Protein AF-A0A4Y2HSI1-F1 (afdb_monomer_lite)

Foldseek 3Di:
DDDDDDDDDDDDDDDDDDDDDDDDDDDDPPDPPPDFDDDDPDDDDDPDPPLVVLVVQLVVLVVLLVVQQLVQFADPCVDPPDPDVDRGPVVLDDPLLVVLLNCLSCLQNQLVVQLVVCVVPDDPPCNVVSSVVSLVVSCVVSVVSNVVSLVVCCVVVNDVLVCLSCVLVVVCCVQQNPPVVLSNDLDDDDPPDDPDPDDDDDDDDDPPDPPLDDDRDPDPVVVVVSVVVVVVVVSNSVSSVVSSVVSSCSSSHVSSVVSRD

Radius of gyration: 29.52 Å; chains: 1; bounding box: 74×70×90 Å

InterPro domains:
  IPR019397 Uncharacterised protein family TMEM39 [PF10271] (33-260)
  IPR019397 Uncharacterised protein family TMEM39 [PTHR12995] (11-260)

Sequence (261 aa):
MPGGRRNAKSSSFKHHSHASDDRHSCDLPTQPQVVPPKHIPMPDIPHNSDFHFEIDALLLSIFAMAGQYINLYSSVFWLPYSHNEDFLNYYLIDYYVLTINLIMVGRRIPVSILKQLCNLCFPSSYQPTCALCVHILTIICLVPVLLFCFYNVTLEHGILSLVFLIYPFVVYVSALGTNVAKFLELKSSPPEKAPVPKSKGAAANNKNNSVINHVCSMSAETIREEVEMLRNDFNIRLKQVLFNSFLVVYHATFLPCYFSP

pLDDT: mean 72.07, std 20.94, range [28.81, 94.12]

Structure (mmCIF, N/CA/C/O backbone):
data_AF-A0A4Y2HSI1-F1
#
_entry.id   AF-A0A4Y2HSI1-F1
#
loop_
_atom_site.group_PDB
_atom_site.id
_atom_site.type_symbol
_atom_site.label_atom_id
_atom_site.label_alt_id
_atom_site.label_comp_id
_atom_site.label_asym_id
_atom_site.label_entity_id
_atom_site.label_seq_id
_atom_site.pdbx_PDB_ins_code
_atom_site.Cartn_x
_atom_site.Cartn_y
_atom_site.Cartn_z
_atom_site.occupancy
_atom_site.B_iso_or_equiv
_atom_site.auth_seq_id
_atom_site.auth_comp_id
_atom_site.auth_asym_id
_atom_site.auth_atom_id
_atom_site.pdbx_PDB_model_num
ATOM 1 N N . MET A 1 1 ? -28.182 -56.317 32.209 1.00 35.12 1 MET A N 1
ATOM 2 C CA . MET A 1 1 ? -26.736 -56.008 32.191 1.00 35.12 1 MET A CA 1
ATOM 3 C C . MET A 1 1 ? -26.537 -54.498 32.332 1.00 35.12 1 MET A C 1
ATOM 5 O O . MET A 1 1 ? -27.433 -53.768 31.926 1.00 35.12 1 MET A O 1
ATOM 9 N N . PRO A 1 2 ? -25.461 -54.055 33.003 1.00 37.28 2 PRO A N 1
ATOM 10 C CA . PRO A 1 2 ? -25.383 -52.791 33.744 1.00 37.28 2 PRO A CA 1
ATOM 11 C C . PRO A 1 2 ? -24.566 -51.685 33.044 1.00 37.28 2 PRO A C 1
ATOM 13 O O . PRO A 1 2 ? -23.813 -51.964 32.119 1.00 37.28 2 PRO A O 1
ATOM 16 N N . GLY A 1 3 ? -24.624 -50.467 33.604 1.00 33.66 3 GLY A N 1
ATOM 17 C CA . GLY A 1 3 ? -23.519 -49.490 33.602 1.00 33.66 3 GLY A CA 1
ATOM 18 C C . GLY A 1 3 ? -23.686 -48.300 32.643 1.00 33.66 3 GLY A C 1
ATOM 19 O O . GLY A 1 3 ? -23.913 -48.479 31.462 1.00 33.66 3 GLY A O 1
ATOM 20 N N . GLY A 1 4 ? -23.563 -47.035 33.042 1.00 33.69 4 GLY A N 1
ATOM 21 C CA . GLY A 1 4 ? -23.216 -46.461 34.334 1.00 33.69 4 GLY A CA 1
ATOM 22 C C . GLY A 1 4 ? -23.349 -44.935 34.266 1.00 33.69 4 GLY A C 1
ATOM 23 O O . GLY A 1 4 ? -22.762 -44.282 33.406 1.00 33.69 4 GLY A O 1
ATOM 24 N N . ARG A 1 5 ? -24.131 -44.363 35.190 1.00 38.69 5 ARG A N 1
ATOM 25 C CA . ARG A 1 5 ? -24.171 -42.921 35.467 1.00 38.69 5 ARG A CA 1
ATOM 26 C C . ARG A 1 5 ? -22.891 -42.537 36.210 1.00 38.69 5 ARG A C 1
ATOM 28 O O . ARG A 1 5 ? -22.664 -43.008 37.322 1.00 38.69 5 ARG A O 1
ATOM 35 N N . ARG A 1 6 ? -22.064 -41.670 35.623 1.00 45.16 6 ARG A N 1
ATOM 36 C CA . ARG A 1 6 ? -20.957 -41.027 36.344 1.00 45.16 6 ARG A CA 1
ATOM 37 C C . ARG A 1 6 ? -21.529 -39.901 37.206 1.00 45.16 6 ARG A C 1
ATOM 39 O O . ARG A 1 6 ? -21.940 -38.868 36.691 1.00 45.16 6 ARG A O 1
ATOM 46 N N . ASN A 1 7 ? -21.563 -40.136 38.515 1.00 35.81 7 ASN A N 1
ATOM 47 C CA . ASN A 1 7 ? -21.784 -39.117 39.535 1.00 35.81 7 ASN A CA 1
ATOM 48 C C . ASN A 1 7 ? -20.579 -38.166 39.571 1.00 35.81 7 ASN A C 1
ATOM 50 O O . ASN A 1 7 ? -19.477 -38.594 39.913 1.00 35.81 7 ASN A O 1
ATOM 54 N N . ALA A 1 8 ? -20.788 -36.883 39.278 1.00 37.69 8 ALA A N 1
ATOM 55 C CA . ALA A 1 8 ? -19.872 -35.826 39.695 1.00 37.69 8 ALA A CA 1
ATOM 56 C C . ALA A 1 8 ? -20.383 -35.259 41.026 1.00 37.69 8 ALA A C 1
ATOM 58 O O . ALA A 1 8 ? -21.510 -34.778 41.127 1.00 37.69 8 ALA A O 1
ATOM 59 N N . LYS A 1 9 ? -19.564 -35.406 42.068 1.00 33.41 9 LYS A N 1
ATOM 60 C CA . LYS A 1 9 ? -19.849 -34.976 43.437 1.00 33.41 9 LYS A CA 1
ATOM 61 C C . LYS A 1 9 ? -19.925 -33.447 43.487 1.00 33.41 9 LYS A C 1
ATOM 63 O O . LYS A 1 9 ? -18.923 -32.779 43.263 1.00 33.41 9 LYS A O 1
ATOM 68 N N . SER A 1 10 ? -21.100 -32.916 43.818 1.00 34.34 10 SER A N 1
ATOM 69 C CA . SER A 1 10 ? -21.270 -31.529 44.254 1.00 34.34 10 SER A CA 1
ATOM 70 C C . SER A 1 10 ? -20.651 -31.380 45.646 1.00 34.34 10 SER A C 1
ATOM 72 O O . SER A 1 10 ? -21.182 -31.902 46.629 1.00 34.34 10 SER A O 1
ATOM 74 N N . SER A 1 11 ? -19.497 -30.722 45.735 1.00 35.59 11 SER A N 1
ATOM 75 C CA . SER A 1 11 ? -18.912 -30.307 47.008 1.00 35.59 11 SER A CA 1
ATOM 76 C C . SER A 1 11 ? -19.680 -29.097 47.537 1.00 35.59 11 SER A C 1
ATOM 78 O O . SER A 1 11 ? -19.524 -27.977 47.055 1.00 35.59 11 SER A O 1
ATOM 80 N N . SER A 1 12 ? -20.527 -29.369 48.525 1.00 31.98 12 SER A N 1
ATOM 81 C CA . SER A 1 12 ? -21.277 -28.401 49.317 1.00 31.98 12 SER A CA 1
ATOM 82 C C . SER A 1 12 ? -20.324 -27.495 50.108 1.00 31.98 12 SER A C 1
ATOM 84 O O . SER A 1 12 ? -19.616 -27.968 50.998 1.00 31.98 12 SER A O 1
ATOM 86 N N . PHE A 1 13 ? -20.304 -26.199 49.790 1.00 34.00 13 PHE A N 1
ATOM 87 C CA . PHE A 1 13 ? -19.735 -25.171 50.660 1.00 34.00 13 PHE A CA 1
ATOM 88 C C . PHE A 1 13 ? -20.824 -24.742 51.653 1.00 34.00 13 PHE A C 1
ATOM 90 O O . PHE A 1 13 ? -21.802 -24.094 51.286 1.00 34.00 13 PHE A O 1
ATOM 97 N N . LYS A 1 14 ? -20.675 -25.160 52.915 1.00 34.06 14 LYS A N 1
ATOM 98 C CA . LYS A 1 14 ? -21.555 -24.778 54.027 1.00 34.06 14 LYS A CA 1
ATOM 99 C C . LYS A 1 14 ? -21.334 -23.308 54.388 1.00 34.06 14 LYS A C 1
ATOM 101 O O . LYS A 1 14 ? -20.261 -22.948 54.862 1.00 34.06 14 LYS A O 1
ATOM 106 N N . HIS A 1 15 ? -22.375 -22.496 54.235 1.00 33.50 15 HIS A N 1
ATOM 107 C CA . HIS A 1 15 ? -22.493 -21.192 54.880 1.00 33.50 15 HIS A CA 1
ATOM 108 C C . HIS A 1 15 ? -23.108 -21.408 56.272 1.00 33.50 15 HIS A C 1
ATOM 110 O O . HIS A 1 15 ? -24.233 -21.890 56.383 1.00 33.50 15 HIS A O 1
ATOM 116 N N . HIS A 1 16 ? -22.370 -21.090 57.337 1.00 31.20 16 HIS A N 1
ATOM 117 C CA . HIS A 1 16 ? -22.943 -20.938 58.675 1.00 31.20 16 HIS A CA 1
ATOM 118 C C . HIS A 1 16 ? -23.398 -19.486 58.833 1.00 31.20 16 HIS A C 1
ATOM 120 O O . HIS A 1 16 ? -22.572 -18.577 58.829 1.00 31.20 16 HIS A O 1
ATOM 126 N N . SER A 1 17 ? -24.699 -19.266 58.996 1.00 33.72 17 SER A N 1
ATOM 127 C CA . SER A 1 17 ? -25.241 -18.019 59.536 1.00 33.72 17 SER A CA 1
ATOM 128 C C . SER A 1 17 ? -26.310 -18.358 60.565 1.00 33.72 17 SER A C 1
ATOM 130 O O . SER A 1 17 ? -27.225 -19.136 60.297 1.00 33.72 17 SER A O 1
ATOM 132 N N . HIS A 1 18 ? -26.110 -17.818 61.763 1.00 32.38 18 HIS A N 1
ATOM 133 C CA . HIS A 1 18 ? -26.956 -17.985 62.933 1.00 32.38 18 HIS A CA 1
ATOM 134 C C . HIS A 1 18 ? -28.363 -17.414 62.724 1.00 32.38 18 HIS A C 1
ATOM 136 O O . HIS A 1 18 ? -28.567 -16.450 61.992 1.00 32.38 18 HIS A O 1
ATOM 142 N N . ALA A 1 19 ? -29.300 -18.065 63.407 1.00 32.66 19 ALA A N 1
ATOM 143 C CA . ALA A 1 19 ? -30.736 -17.860 63.398 1.00 32.66 19 ALA A CA 1
ATOM 144 C C . ALA A 1 19 ? -31.183 -16.494 63.937 1.00 32.66 19 ALA A C 1
ATOM 146 O O . ALA A 1 19 ? -30.673 -16.042 64.963 1.00 32.66 19 ALA A O 1
ATOM 147 N N . SER A 1 20 ? -32.219 -15.916 63.321 1.00 33.19 20 SER A N 1
ATOM 148 C CA . SER A 1 20 ? -33.237 -15.109 64.008 1.00 33.19 20 SER A CA 1
ATOM 149 C C . SER A 1 20 ? -34.534 -15.052 63.189 1.00 33.19 20 SER A C 1
ATOM 151 O O . SER A 1 20 ? -34.507 -14.700 62.014 1.00 33.19 20 SER A O 1
ATOM 153 N N . ASP A 1 21 ? -35.623 -15.358 63.887 1.00 30.84 21 ASP A N 1
ATOM 154 C CA . ASP A 1 21 ? -37.000 -14.870 63.763 1.00 30.84 21 ASP A CA 1
ATOM 155 C C . ASP A 1 21 ? -37.972 -15.285 62.641 1.00 30.84 21 ASP A C 1
ATOM 157 O O . ASP A 1 21 ? -37.774 -15.120 61.439 1.00 30.84 21 ASP A O 1
ATOM 161 N N . ASP A 1 22 ? -39.114 -15.754 63.153 1.00 36.47 22 ASP A N 1
ATOM 162 C CA . ASP A 1 22 ? -40.381 -16.086 62.520 1.00 36.47 22 ASP A CA 1
ATOM 163 C C . ASP A 1 22 ? -41.087 -14.867 61.895 1.00 36.47 22 ASP A C 1
ATOM 165 O O . ASP A 1 22 ? -41.176 -13.809 62.520 1.00 36.47 22 ASP A O 1
ATOM 169 N N . ARG A 1 23 ? -41.751 -15.071 60.745 1.00 33.84 23 ARG A N 1
ATOM 170 C CA . ARG A 1 23 ? -43.213 -14.891 60.534 1.00 33.84 23 ARG A CA 1
ATOM 171 C C . ARG A 1 23 ? -43.575 -14.614 59.067 1.00 33.84 23 ARG A C 1
ATOM 173 O O . ARG A 1 23 ? -43.015 -13.751 58.409 1.00 33.84 23 ARG A O 1
ATOM 180 N N . HIS A 1 24 ? -44.649 -15.291 58.665 1.00 36.75 24 HIS A N 1
ATOM 181 C CA . HIS A 1 24 ? -45.566 -15.016 57.556 1.00 36.75 24 HIS A CA 1
ATOM 182 C C . HIS A 1 24 ? -45.117 -15.203 56.097 1.00 36.75 24 HIS A C 1
ATOM 184 O O . HIS A 1 24 ? -44.515 -14.355 55.449 1.00 36.75 24 HIS A O 1
ATOM 190 N N . SER A 1 25 ? -45.603 -16.330 55.580 1.00 36.00 25 SER A N 1
ATOM 191 C CA . SER A 1 25 ? -45.995 -16.646 54.213 1.00 36.00 25 SER A CA 1
ATOM 192 C C . SER A 1 25 ? -46.602 -15.461 53.447 1.00 36.00 25 SER A C 1
ATOM 194 O O . SER A 1 25 ? -47.707 -15.015 53.751 1.00 36.00 25 SER A O 1
ATOM 196 N N . CYS A 1 26 ? -45.912 -15.035 52.391 1.00 34.31 26 CYS A N 1
ATOM 197 C CA . CYS A 1 26 ? -46.486 -14.333 51.248 1.00 34.31 26 CYS A CA 1
ATOM 198 C C . CYS A 1 26 ? -45.989 -15.053 49.990 1.00 34.31 26 CYS A C 1
ATOM 200 O O . CYS A 1 26 ? -44.879 -14.801 49.521 1.00 34.31 26 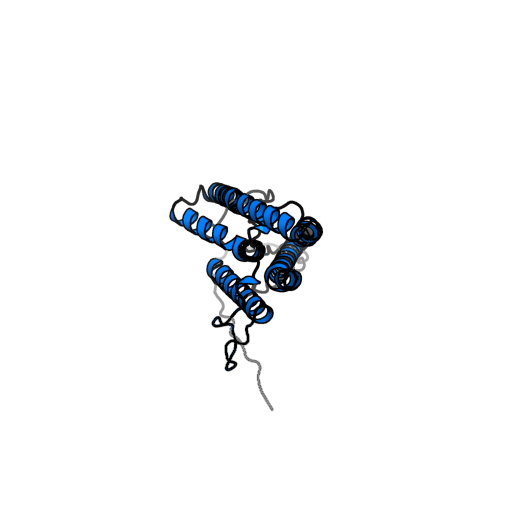CYS A O 1
ATOM 202 N N . ASP A 1 27 ? -46.803 -15.975 49.475 1.00 35.03 27 ASP A N 1
ATOM 203 C CA . ASP A 1 27 ? -46.598 -16.603 48.171 1.00 35.03 27 ASP A CA 1
ATOM 204 C C . ASP A 1 27 ? -46.796 -15.547 47.072 1.00 35.03 27 ASP A C 1
ATOM 206 O O . ASP A 1 27 ? -47.902 -15.315 46.582 1.00 35.03 27 ASP A O 1
ATOM 210 N N . LEU A 1 28 ? -45.711 -14.863 46.699 1.00 40.00 28 LEU A N 1
ATOM 211 C CA . LEU A 1 28 ? -45.636 -14.127 45.439 1.00 40.00 28 LEU A CA 1
ATOM 212 C C . LEU A 1 28 ? -45.402 -15.137 44.305 1.00 40.00 28 LEU A C 1
ATOM 214 O O . LEU A 1 28 ? -44.535 -16.006 44.452 1.00 40.00 28 LEU A O 1
ATOM 218 N N . PRO A 1 29 ? -46.098 -15.028 43.155 1.00 41.84 29 PRO A N 1
ATOM 219 C CA . PRO A 1 29 ? -45.825 -15.887 42.014 1.00 41.84 29 PRO A CA 1
ATOM 220 C C . PRO A 1 29 ? -44.369 -15.682 41.602 1.00 41.84 29 PRO A C 1
ATOM 222 O O . PRO A 1 29 ? -43.957 -14.590 41.207 1.00 41.84 29 PRO A O 1
ATOM 225 N N . THR A 1 30 ? -43.585 -16.746 41.762 1.00 45.62 30 THR A N 1
ATOM 226 C CA . THR A 1 30 ? -42.179 -16.822 41.387 1.00 45.62 30 THR A CA 1
ATOM 227 C C . THR A 1 30 ? -42.055 -16.373 39.936 1.00 45.62 30 THR A C 1
ATOM 229 O O . THR A 1 30 ? -42.487 -17.084 39.028 1.00 45.62 30 THR A O 1
ATOM 232 N N . GLN A 1 31 ? -41.507 -15.173 39.710 1.00 48.00 31 GLN A N 1
ATOM 233 C CA . GLN A 1 31 ? -41.086 -14.767 38.374 1.00 48.00 31 GLN A CA 1
ATOM 234 C C . GLN A 1 31 ? -40.220 -15.897 37.808 1.00 48.00 31 GLN A C 1
ATOM 236 O O . GLN A 1 31 ? -39.364 -16.405 38.542 1.00 48.00 31 GLN A O 1
ATOM 241 N N . PRO A 1 32 ? -40.425 -16.320 36.547 1.00 52.38 32 PRO A N 1
ATOM 242 C CA . PRO A 1 32 ? -39.557 -17.316 35.947 1.00 52.38 32 PRO A CA 1
ATOM 243 C C . PRO A 1 32 ? -38.131 -16.785 36.053 1.00 52.38 32 PRO A C 1
ATOM 245 O O . PRO A 1 32 ? -37.821 -15.733 35.496 1.00 52.38 32 PRO A O 1
ATOM 248 N N . GLN A 1 33 ? -37.291 -17.471 36.834 1.00 51.41 33 GLN A N 1
ATOM 249 C CA . GLN A 1 33 ? -35.874 -17.155 36.921 1.00 51.41 33 GLN A CA 1
ATOM 250 C C . GLN A 1 33 ? -35.320 -17.247 35.501 1.00 51.41 33 GLN A C 1
ATOM 252 O O . GLN A 1 33 ? -35.147 -18.340 34.962 1.00 51.41 33 GLN A O 1
ATOM 257 N N . VAL A 1 34 ? -35.108 -16.091 34.872 1.00 62.25 34 VAL A N 1
ATOM 258 C CA . VAL A 1 34 ? -34.455 -15.999 33.572 1.00 62.25 34 VAL A CA 1
ATOM 259 C C . VAL A 1 34 ? -33.021 -16.437 33.813 1.00 62.25 34 VAL A C 1
ATOM 261 O O . VAL A 1 34 ? -32.215 -15.702 34.381 1.00 62.25 34 VAL A O 1
ATOM 264 N N . VAL A 1 35 ? -32.737 -17.692 33.474 1.00 64.56 35 VAL A N 1
ATOM 265 C CA . VAL A 1 35 ? -31.395 -18.255 33.580 1.00 64.56 35 VAL A CA 1
ATOM 266 C C . VAL A 1 35 ? -30.492 -17.418 32.674 1.00 64.56 35 VAL A C 1
ATOM 268 O O . VAL A 1 35 ? -30.790 -17.304 31.481 1.00 64.56 35 VAL A O 1
ATOM 271 N N . PRO A 1 36 ? -29.415 -16.816 33.206 1.00 64.12 36 PRO A N 1
ATOM 272 C CA . PRO A 1 36 ? -28.515 -16.029 32.385 1.00 64.12 36 PRO A CA 1
ATOM 273 C C . PRO A 1 36 ? -27.932 -16.927 31.278 1.00 64.12 36 PRO A C 1
ATOM 275 O O . PRO A 1 36 ? -27.524 -18.060 31.564 1.00 64.12 36 PRO A O 1
ATOM 278 N N . PRO A 1 37 ? -27.902 -16.462 30.016 1.00 65.75 37 PRO A N 1
ATOM 279 C CA . PRO A 1 37 ? -27.303 -17.194 28.912 1.00 65.75 37 PRO A CA 1
ATOM 280 C C . PRO A 1 37 ? -25.875 -17.610 29.260 1.00 65.75 37 PRO A C 1
ATOM 282 O O . PRO A 1 37 ? -25.071 -16.811 29.738 1.00 65.75 37 PRO A O 1
ATOM 285 N N . LYS A 1 38 ? -25.547 -18.882 29.035 1.00 58.31 38 LYS A N 1
ATOM 286 C CA . LYS A 1 38 ? -24.201 -19.398 29.283 1.00 58.31 38 LYS A CA 1
ATOM 287 C C . LYS A 1 38 ? -23.234 -18.804 28.255 1.00 58.31 38 LYS A C 1
ATOM 289 O O . LYS A 1 38 ? -23.409 -19.018 27.058 1.00 58.31 38 LYS A O 1
ATOM 294 N N . HIS A 1 39 ? -22.206 -18.099 28.723 1.00 62.47 39 HIS A N 1
ATOM 295 C CA . HIS A 1 39 ? -21.205 -17.485 27.850 1.00 62.47 39 HIS A CA 1
ATOM 296 C C . HIS A 1 39 ? -20.333 -18.536 27.168 1.00 62.47 39 HIS A C 1
ATOM 298 O O . HIS A 1 39 ? -19.769 -19.418 27.820 1.00 62.47 39 HIS A O 1
ATOM 304 N N . ILE A 1 40 ? -20.214 -18.417 25.846 1.00 68.06 40 ILE A N 1
ATOM 305 C CA . ILE A 1 40 ? -19.166 -19.086 25.085 1.00 68.06 40 ILE A CA 1
ATOM 306 C C . ILE A 1 40 ? -17.888 -18.283 25.357 1.00 68.06 40 ILE A C 1
ATOM 308 O O . ILE A 1 40 ? -17.876 -17.085 25.061 1.00 68.06 40 ILE A O 1
ATOM 312 N N . PRO A 1 41 ? -16.842 -18.879 25.956 1.00 60.69 41 PRO A N 1
ATOM 313 C CA . PRO A 1 41 ? -15.568 -18.192 26.089 1.00 60.69 41 PRO A CA 1
ATOM 314 C C . PRO A 1 41 ? -15.064 -17.867 24.683 1.00 60.69 41 PRO A C 1
ATOM 316 O O . PRO A 1 41 ? -14.990 -18.753 23.828 1.00 60.69 41 PRO A O 1
ATOM 319 N N . MET A 1 42 ? -14.776 -16.590 24.428 1.00 62.19 42 MET A N 1
ATOM 320 C CA . MET A 1 42 ? -14.125 -16.210 23.180 1.00 62.19 42 MET A CA 1
ATOM 321 C C . MET A 1 42 ? -12.783 -16.952 23.100 1.00 62.19 42 MET A C 1
ATOM 323 O O . MET A 1 42 ? -12.082 -17.021 24.110 1.00 62.19 42 MET A O 1
ATOM 327 N N . PRO A 1 43 ? -12.443 -17.549 21.946 1.00 60.59 43 PRO A N 1
ATOM 328 C CA . PRO A 1 43 ? -11.182 -18.256 21.795 1.00 60.59 43 PRO A CA 1
ATOM 329 C C . PRO A 1 43 ? -10.018 -17.286 21.998 1.00 60.59 43 PRO A C 1
ATOM 331 O O . PRO A 1 43 ? -10.031 -16.174 21.465 1.00 60.59 43 PRO A O 1
ATOM 334 N N . ASP A 1 44 ? -9.011 -17.723 22.752 1.00 55.66 44 ASP A N 1
ATOM 335 C CA . ASP A 1 44 ? -7.788 -16.957 22.957 1.00 55.66 44 ASP A CA 1
ATOM 336 C C . ASP A 1 44 ? -7.062 -16.814 21.614 1.00 55.66 44 ASP A C 1
ATOM 338 O O . ASP A 1 44 ? -6.509 -17.770 21.064 1.00 55.66 44 ASP A O 1
ATOM 342 N N . ILE A 1 45 ? -7.109 -15.611 21.045 1.00 64.56 45 ILE A N 1
ATOM 343 C CA . ILE A 1 45 ? -6.389 -15.281 19.816 1.00 64.56 45 ILE A CA 1
ATOM 344 C C . ILE A 1 45 ? -4.892 -15.280 20.165 1.00 64.56 45 ILE A C 1
ATOM 346 O O . ILE A 1 45 ? -4.508 -14.625 21.140 1.00 64.56 45 ILE A O 1
ATOM 350 N N . PRO A 1 46 ? -4.033 -15.994 19.413 1.00 56.00 46 PRO A N 1
ATOM 351 C CA . PRO A 1 46 ? -2.611 -16.057 19.717 1.00 56.00 46 PRO A CA 1
ATOM 352 C C . PRO A 1 46 ? -2.005 -14.653 19.730 1.00 56.00 46 PRO A C 1
ATOM 354 O O . PRO A 1 46 ? -2.134 -13.886 18.775 1.00 56.00 46 PRO A O 1
ATOM 357 N N . HIS A 1 47 ? -1.325 -14.332 20.828 1.00 55.66 47 HIS A N 1
ATOM 358 C CA . HIS A 1 47 ? -0.650 -13.058 21.055 1.00 55.66 47 HIS A CA 1
ATOM 359 C C . HIS A 1 47 ? 0.695 -13.022 20.303 1.00 55.66 47 HIS A C 1
ATOM 361 O O . HIS A 1 47 ? 1.761 -12.842 20.896 1.00 55.66 47 HIS A O 1
ATOM 367 N N . ASN A 1 48 ? 0.676 -13.224 18.984 1.00 59.94 48 ASN A N 1
ATOM 368 C CA . ASN A 1 48 ? 1.822 -12.826 18.174 1.00 59.94 48 ASN A CA 1
ATOM 369 C C . ASN A 1 48 ? 1.886 -11.299 18.202 1.00 59.94 48 ASN A C 1
ATOM 371 O O . ASN A 1 48 ? 0.858 -10.628 18.106 1.00 59.94 48 ASN A O 1
ATOM 375 N N . SER A 1 49 ? 3.083 -10.742 18.401 1.00 72.88 49 SER A N 1
ATOM 376 C CA . SER A 1 49 ? 3.221 -9.288 18.404 1.00 72.88 49 SER A CA 1
ATOM 377 C C . SER A 1 49 ? 2.808 -8.755 17.029 1.00 72.88 49 SER A C 1
ATOM 379 O O . SER A 1 49 ? 3.165 -9.331 15.999 1.00 72.88 49 SER A O 1
ATOM 381 N N . ASP A 1 50 ? 2.047 -7.660 17.009 1.00 74.31 50 ASP A N 1
ATOM 382 C CA . ASP A 1 50 ? 1.554 -7.067 15.757 1.00 74.31 50 ASP A CA 1
ATOM 383 C C . ASP A 1 50 ? 2.698 -6.770 14.774 1.00 74.31 50 ASP A C 1
ATOM 385 O O . ASP A 1 50 ? 2.536 -6.847 13.560 1.00 74.31 50 ASP A O 1
ATOM 389 N N . PHE A 1 51 ? 3.876 -6.454 15.316 1.00 79.12 51 PHE A N 1
ATOM 390 C CA . PHE A 1 51 ? 5.080 -6.180 14.548 1.00 79.12 51 PHE A CA 1
ATOM 391 C C . PHE A 1 51 ? 5.577 -7.404 13.771 1.00 79.12 51 PHE A C 1
ATOM 393 O O . PHE A 1 51 ? 5.932 -7.270 12.603 1.00 79.12 51 PHE A O 1
ATOM 400 N N . HIS A 1 52 ? 5.570 -8.594 14.385 1.00 81.94 52 HIS A N 1
ATOM 401 C CA . HIS A 1 52 ? 5.970 -9.823 13.692 1.00 81.94 52 HIS A CA 1
ATOM 402 C C . HIS A 1 52 ? 5.026 -10.142 12.536 1.00 81.94 52 HIS A C 1
ATOM 404 O O . HIS A 1 52 ? 5.493 -10.438 11.444 1.00 81.94 52 HIS A O 1
ATOM 410 N N . PHE A 1 53 ? 3.717 -9.981 12.744 1.00 84.00 53 PHE A N 1
ATOM 411 C CA . PHE A 1 53 ? 2.736 -10.191 11.681 1.00 84.00 53 PHE A CA 1
ATOM 412 C C . PHE A 1 53 ? 2.987 -9.279 10.469 1.00 84.00 53 PHE A C 1
ATOM 414 O O . PHE A 1 53 ? 2.942 -9.740 9.330 1.00 84.00 53 PHE A O 1
ATOM 421 N N . GLU A 1 54 ? 3.277 -7.995 10.695 1.00 84.19 54 GLU A N 1
ATOM 422 C CA . GLU A 1 54 ? 3.567 -7.062 9.598 1.00 84.19 54 GLU A CA 1
ATOM 423 C C . GLU A 1 54 ? 4.896 -7.387 8.894 1.00 84.19 54 GLU A C 1
ATOM 425 O O . GLU A 1 54 ? 4.985 -7.243 7.674 1.00 84.19 54 GLU A O 1
ATOM 430 N N . ILE A 1 55 ? 5.914 -7.870 9.621 1.00 87.94 55 ILE A N 1
ATOM 431 C CA . ILE A 1 55 ? 7.165 -8.354 9.012 1.00 87.94 55 ILE A CA 1
ATOM 432 C C . ILE A 1 55 ? 6.900 -9.568 8.127 1.00 87.94 55 ILE A C 1
ATOM 434 O O . ILE A 1 55 ? 7.339 -9.581 6.979 1.00 87.94 55 ILE A O 1
ATOM 438 N N . ASP A 1 56 ? 6.180 -10.567 8.632 1.00 88.69 56 ASP A N 1
ATOM 439 C CA . ASP A 1 56 ? 5.893 -11.791 7.885 1.00 88.69 56 ASP A CA 1
ATOM 440 C C . ASP A 1 56 ? 5.091 -11.473 6.613 1.00 88.69 56 ASP A C 1
ATOM 442 O O . ASP A 1 56 ? 5.406 -11.962 5.525 1.00 88.69 56 ASP A O 1
ATOM 446 N N . ALA A 1 57 ? 4.099 -10.582 6.724 1.00 87.56 57 ALA A N 1
ATOM 447 C CA . ALA A 1 57 ? 3.319 -10.105 5.587 1.00 87.56 57 ALA A CA 1
ATOM 448 C C . ALA A 1 57 ? 4.182 -9.351 4.561 1.00 87.56 57 ALA A C 1
ATOM 450 O O . ALA A 1 57 ? 4.005 -9.534 3.352 1.00 87.56 57 ALA A O 1
ATOM 451 N N . LEU A 1 58 ? 5.131 -8.525 5.017 1.00 90.19 58 LEU A N 1
ATOM 452 C CA . LEU A 1 58 ? 6.063 -7.833 4.132 1.00 90.19 58 LEU A CA 1
ATOM 453 C C . LEU A 1 58 ? 6.986 -8.823 3.422 1.00 90.19 58 LEU A C 1
ATOM 455 O O . LEU A 1 58 ? 7.128 -8.734 2.207 1.00 90.19 58 LEU A O 1
ATOM 459 N N . LEU A 1 59 ? 7.597 -9.756 4.152 1.00 93.00 59 LEU A N 1
ATOM 460 C CA . LEU A 1 59 ? 8.499 -10.754 3.578 1.00 93.00 59 LEU A CA 1
ATOM 461 C C . LEU A 1 59 ? 7.788 -11.566 2.501 1.00 93.00 59 LEU A C 1
ATOM 463 O O . LEU A 1 59 ? 8.304 -11.692 1.394 1.00 93.00 59 LEU A O 1
ATOM 467 N N . LEU A 1 60 ? 6.568 -12.031 2.783 1.00 92.94 60 LEU A N 1
ATOM 468 C CA . LEU A 1 60 ? 5.745 -12.722 1.795 1.00 92.94 60 LEU A CA 1
ATOM 469 C C . LEU A 1 60 ? 5.509 -11.857 0.548 1.00 92.94 60 LEU A C 1
ATOM 471 O O . LEU A 1 60 ? 5.634 -12.342 -0.574 1.00 92.94 60 LEU A O 1
ATOM 475 N N . SER A 1 61 ? 5.198 -10.575 0.738 1.00 92.06 61 SER A N 1
ATOM 476 C CA . SER A 1 61 ? 4.923 -9.652 -0.366 1.00 92.06 61 SER A CA 1
ATOM 477 C C . SER A 1 61 ? 6.176 -9.335 -1.191 1.00 92.06 61 SER A C 1
ATOM 479 O O . SER A 1 61 ? 6.098 -9.266 -2.416 1.00 92.06 61 SER A O 1
ATOM 481 N N . ILE A 1 62 ? 7.337 -9.187 -0.543 1.00 93.19 62 ILE A N 1
ATOM 482 C CA . ILE A 1 62 ? 8.634 -8.991 -1.203 1.00 93.19 62 ILE A CA 1
ATOM 483 C C . ILE A 1 62 ? 9.015 -10.241 -1.988 1.00 93.19 62 ILE A C 1
ATOM 485 O O . ILE A 1 62 ? 9.415 -10.117 -3.139 1.00 93.19 62 ILE A O 1
ATOM 489 N N . PHE A 1 63 ? 8.863 -11.439 -1.417 1.00 94.12 63 PHE A N 1
ATOM 490 C CA . PHE A 1 63 ? 9.157 -12.677 -2.137 1.00 94.12 63 PHE A CA 1
ATOM 491 C C . PHE A 1 63 ? 8.224 -12.883 -3.329 1.00 94.12 63 PHE A C 1
ATOM 493 O O . PHE A 1 63 ? 8.690 -13.269 -4.399 1.00 94.12 63 PHE A O 1
ATOM 500 N N . ALA A 1 64 ? 6.933 -12.578 -3.182 1.00 92.62 64 ALA A N 1
ATOM 501 C CA . ALA A 1 64 ? 5.984 -12.631 -4.289 1.00 92.62 64 ALA A CA 1
ATOM 502 C C . ALA A 1 64 ? 6.367 -11.652 -5.411 1.00 92.62 64 ALA A C 1
ATOM 504 O O . ALA A 1 64 ? 6.407 -12.038 -6.577 1.00 92.62 64 ALA A O 1
ATOM 505 N N . MET A 1 65 ? 6.712 -10.410 -5.058 1.00 92.81 65 MET A N 1
ATOM 506 C CA . MET A 1 65 ? 7.155 -9.400 -6.020 1.00 92.81 65 MET A CA 1
ATOM 507 C C . MET A 1 65 ? 8.479 -9.800 -6.685 1.00 92.81 65 MET A C 1
ATOM 509 O O . MET A 1 65 ? 8.577 -9.786 -7.905 1.00 92.81 65 MET A O 1
ATOM 513 N N . ALA A 1 66 ? 9.481 -10.227 -5.915 1.00 92.00 66 ALA A N 1
ATOM 514 C CA . ALA A 1 66 ? 10.763 -10.683 -6.444 1.00 92.00 66 ALA A CA 1
ATOM 515 C C . ALA A 1 66 ? 10.584 -11.868 -7.402 1.00 92.00 66 ALA A C 1
ATOM 517 O O . ALA A 1 66 ? 11.154 -11.864 -8.488 1.00 92.00 66 ALA A O 1
ATOM 518 N N . GLY A 1 67 ? 9.739 -12.841 -7.045 1.00 92.06 67 GLY A N 1
ATOM 519 C CA . GLY A 1 67 ? 9.382 -13.952 -7.924 1.00 92.06 67 GLY A CA 1
ATOM 520 C C . GLY A 1 67 ? 8.740 -13.481 -9.230 1.00 92.06 67 GLY A C 1
ATOM 521 O O . GLY A 1 67 ? 9.106 -13.969 -10.297 1.00 92.06 67 GLY A O 1
ATOM 522 N N . GLN A 1 68 ? 7.845 -12.490 -9.166 1.00 92.56 68 GLN A N 1
ATOM 523 C CA . GLN A 1 68 ? 7.235 -11.904 -10.358 1.00 92.56 68 GLN A CA 1
ATOM 524 C C . GLN A 1 68 ? 8.270 -11.220 -11.261 1.00 92.56 68 GLN A C 1
ATOM 526 O O . GLN A 1 68 ? 8.265 -11.452 -12.466 1.00 92.56 68 GLN A O 1
ATOM 531 N N . TYR A 1 69 ? 9.179 -10.420 -10.697 1.00 90.56 69 TYR A N 1
ATOM 532 C CA . TYR A 1 69 ? 10.234 -9.748 -11.465 1.00 90.56 69 TYR A CA 1
ATOM 533 C C . TYR A 1 69 ? 11.246 -10.740 -12.052 1.00 90.56 69 TYR A C 1
ATOM 535 O O . TYR A 1 69 ? 11.667 -10.572 -13.193 1.00 90.56 69 TYR A O 1
ATOM 543 N N . ILE A 1 70 ? 11.599 -11.797 -11.316 1.00 91.25 70 ILE A N 1
ATOM 544 C CA . ILE A 1 70 ? 12.459 -12.867 -11.835 1.00 91.25 70 ILE A CA 1
ATOM 545 C C . ILE A 1 70 ? 11.787 -13.566 -13.016 1.00 91.25 70 ILE A C 1
ATOM 547 O O . ILE A 1 70 ? 12.439 -13.804 -14.025 1.00 91.25 70 ILE A O 1
ATOM 551 N N . ASN A 1 71 ? 10.492 -13.875 -12.909 1.00 90.25 71 ASN A N 1
ATOM 552 C CA . ASN A 1 71 ? 9.745 -14.520 -13.987 1.00 90.25 71 ASN A CA 1
ATOM 553 C C . ASN A 1 71 ? 9.712 -13.640 -15.248 1.00 90.25 71 ASN A C 1
ATOM 555 O O . ASN A 1 71 ? 10.005 -14.104 -16.346 1.00 90.25 71 ASN A O 1
ATOM 559 N N . LEU A 1 72 ? 9.426 -12.350 -15.072 1.00 90.06 72 LEU A N 1
ATOM 560 C CA . LEU A 1 72 ? 9.264 -11.401 -16.168 1.00 90.06 72 LEU A CA 1
ATOM 561 C C . LEU A 1 72 ? 10.581 -11.073 -16.891 1.00 90.06 72 LEU A C 1
ATOM 563 O O . LEU A 1 72 ? 10.617 -11.005 -18.114 1.00 90.06 72 LEU A O 1
ATOM 567 N N . TYR A 1 73 ? 11.668 -10.894 -16.137 1.00 89.19 73 TYR A N 1
ATOM 568 C CA . TYR A 1 73 ? 12.954 -10.420 -16.661 1.00 89.19 73 TYR A CA 1
ATOM 569 C C . TYR A 1 73 ? 14.041 -11.497 -16.675 1.00 89.19 73 TYR A C 1
ATOM 571 O O . TYR A 1 73 ? 15.227 -11.163 -16.764 1.00 89.19 73 TYR A O 1
ATOM 579 N N . SER A 1 74 ? 13.660 -12.776 -16.585 1.00 87.44 74 SER A N 1
ATOM 580 C CA . SER A 1 74 ? 14.608 -13.893 -16.651 1.00 87.44 74 SER A CA 1
ATOM 581 C C . SER A 1 74 ? 15.466 -13.818 -17.915 1.00 87.44 74 SER A C 1
ATOM 583 O O . SER A 1 74 ? 14.975 -13.576 -19.020 1.00 87.44 74 SER A O 1
ATOM 585 N N . SER A 1 75 ? 16.775 -14.000 -17.751 1.00 85.19 75 SER A N 1
ATOM 586 C CA . SER A 1 75 ? 17.714 -14.059 -18.867 1.00 85.19 75 SER A CA 1
ATOM 587 C C . SER A 1 75 ? 18.142 -15.504 -19.124 1.00 85.19 75 SER A C 1
ATOM 589 O O . SER A 1 75 ? 18.131 -16.355 -18.234 1.00 85.19 75 SER A O 1
ATOM 591 N N . VAL A 1 76 ? 18.584 -15.782 -20.348 1.00 82.50 76 VAL A N 1
ATOM 592 C CA . VAL A 1 76 ? 19.131 -17.087 -20.740 1.00 82.50 76 VAL A CA 1
ATOM 593 C C . VAL A 1 76 ? 20.659 -17.076 -20.562 1.00 82.50 76 VAL A C 1
ATOM 595 O O . VAL A 1 76 ? 21.421 -17.341 -21.489 1.00 82.50 76 VAL A O 1
ATOM 598 N N . PHE A 1 77 ? 21.134 -16.709 -19.367 1.00 79.69 77 PHE A N 1
ATOM 599 C CA . PHE A 1 77 ? 22.574 -16.614 -19.061 1.00 79.69 77 PHE A CA 1
ATOM 600 C C . PHE A 1 77 ? 23.287 -17.980 -19.080 1.00 79.69 77 PHE A C 1
ATOM 602 O O . PHE A 1 77 ? 24.492 -18.057 -19.296 1.00 79.69 77 PHE A O 1
ATOM 609 N N . TRP A 1 78 ? 22.551 -19.078 -18.871 1.00 79.62 78 TRP A N 1
ATOM 610 C CA . TRP A 1 78 ? 23.115 -20.433 -18.796 1.00 79.62 78 TRP A CA 1
ATOM 611 C C . TRP A 1 78 ? 23.444 -21.051 -20.166 1.00 79.62 78 TRP A C 1
ATOM 613 O O . TRP A 1 78 ? 23.998 -22.151 -20.222 1.00 79.62 78 TRP A O 1
ATOM 623 N N . LEU A 1 79 ? 23.066 -20.404 -21.273 1.00 83.75 79 LEU A N 1
ATOM 624 C CA . LEU A 1 79 ? 23.283 -20.937 -22.616 1.00 83.75 79 LEU A CA 1
ATOM 625 C C . LEU A 1 79 ? 24.698 -20.590 -23.111 1.00 83.75 79 LEU A C 1
ATOM 627 O O . LEU A 1 79 ? 25.086 -19.418 -23.069 1.00 83.75 79 LEU A O 1
ATOM 631 N N . PRO A 1 80 ? 25.472 -21.568 -23.623 1.00 71.69 80 PRO A N 1
ATOM 632 C CA . PRO A 1 80 ? 26.769 -21.280 -24.223 1.00 71.69 80 PRO A CA 1
ATOM 633 C C . PRO A 1 80 ? 26.585 -20.319 -25.409 1.00 71.69 80 PRO A C 1
ATOM 635 O O . PRO A 1 80 ? 25.725 -20.551 -26.257 1.00 71.69 80 PRO A O 1
ATOM 638 N N . TYR A 1 81 ? 27.393 -19.251 -25.449 1.00 76.44 81 TYR A N 1
ATOM 639 C CA . TYR A 1 81 ? 27.331 -18.119 -26.397 1.00 76.44 81 TYR A CA 1
ATOM 640 C C . TYR A 1 81 ? 26.221 -17.075 -26.167 1.00 76.44 81 TYR A C 1
ATOM 642 O O . TYR A 1 81 ? 25.979 -16.246 -27.045 1.00 76.44 81 TYR A O 1
ATOM 650 N N . SER A 1 82 ? 25.569 -17.063 -25.001 1.00 76.19 82 SER A N 1
ATOM 651 C CA . SER A 1 82 ? 24.713 -15.936 -24.606 1.00 76.19 82 SER A CA 1
ATOM 652 C C . SER A 1 82 ? 25.538 -14.658 -24.418 1.00 76.19 82 SER A C 1
ATOM 654 O O . SER A 1 82 ? 26.626 -14.691 -23.849 1.00 76.19 82 SER A O 1
ATOM 656 N N . HIS A 1 83 ? 25.013 -13.526 -24.890 1.00 75.75 83 HIS A N 1
ATOM 657 C CA . HIS A 1 83 ? 25.615 -12.204 -24.675 1.00 75.75 83 HIS A CA 1
ATOM 658 C C . HIS A 1 83 ? 25.268 -11.614 -23.295 1.00 75.75 83 HIS A C 1
ATOM 660 O O . HIS A 1 83 ? 25.817 -10.588 -22.906 1.00 75.75 83 HIS A O 1
ATOM 666 N N . ASN A 1 84 ? 24.353 -12.254 -22.562 1.00 76.88 84 ASN A N 1
ATOM 667 C CA . ASN A 1 84 ? 23.910 -11.808 -21.247 1.00 76.88 84 ASN A CA 1
ATOM 668 C C . ASN A 1 84 ? 24.699 -12.552 -20.164 1.00 76.88 84 ASN A C 1
ATOM 670 O O . ASN A 1 84 ? 24.525 -13.760 -20.003 1.00 76.88 84 ASN A O 1
ATOM 674 N N . GLU A 1 85 ? 25.538 -11.826 -19.421 1.00 78.94 85 GLU A N 1
ATOM 675 C CA . GLU A 1 85 ? 26.293 -12.372 -18.281 1.00 78.94 85 GLU A CA 1
ATOM 676 C C . GLU A 1 85 ? 25.474 -12.398 -16.977 1.00 78.94 85 GLU A C 1
ATOM 678 O O . GLU A 1 85 ? 25.766 -13.173 -16.067 1.00 78.94 85 GLU A O 1
ATOM 683 N N . ASP A 1 86 ? 24.415 -11.590 -16.900 1.00 81.31 86 ASP A N 1
ATOM 684 C CA . ASP A 1 86 ? 23.563 -11.456 -15.720 1.00 81.31 86 ASP A CA 1
ATOM 685 C C . ASP A 1 86 ? 22.370 -12.413 -15.733 1.00 81.31 86 ASP A C 1
ATOM 687 O O . ASP A 1 86 ? 21.792 -12.672 -16.784 1.00 81.31 86 ASP A O 1
ATOM 691 N N . PHE A 1 87 ? 21.928 -12.855 -14.546 1.00 81.50 87 PHE A N 1
ATOM 692 C CA . PHE A 1 87 ? 20.734 -13.699 -14.338 1.00 81.50 87 PHE A CA 1
ATOM 693 C C . PHE A 1 87 ? 19.410 -13.030 -14.769 1.00 81.50 87 PHE A C 1
ATOM 695 O O . PHE A 1 87 ? 18.451 -13.719 -15.122 1.00 81.50 87 PHE A O 1
ATOM 702 N N . LEU A 1 88 ? 19.347 -11.694 -14.738 1.00 85.81 88 LEU A N 1
ATOM 703 C CA . LEU A 1 88 ? 18.173 -10.902 -15.112 1.00 85.81 88 LEU A CA 1
ATOM 704 C C . LEU A 1 88 ? 18.551 -9.826 -16.123 1.00 85.81 88 LEU A C 1
ATOM 706 O O . LEU A 1 88 ? 19.634 -9.248 -16.061 1.00 85.81 88 LEU A O 1
ATOM 710 N N . ASN A 1 89 ? 17.614 -9.493 -17.005 1.00 87.50 89 ASN A N 1
ATOM 711 C CA . ASN A 1 89 ? 17.757 -8.375 -17.930 1.00 87.50 89 ASN A CA 1
ATOM 712 C C . ASN A 1 89 ? 17.473 -7.043 -17.206 1.00 87.50 89 ASN A C 1
ATOM 714 O O . ASN A 1 89 ? 16.412 -6.446 -17.378 1.00 87.50 89 ASN A O 1
ATOM 718 N N . TYR A 1 90 ? 18.415 -6.568 -16.382 1.00 85.00 90 TYR A N 1
ATOM 719 C CA . TYR A 1 90 ? 18.236 -5.378 -15.530 1.00 85.00 90 TYR A CA 1
ATOM 720 C C . TYR A 1 90 ? 17.892 -4.092 -16.290 1.00 85.00 90 TYR A C 1
ATOM 722 O O . TYR A 1 90 ? 17.262 -3.198 -15.734 1.00 85.00 90 TYR A O 1
ATOM 730 N N . TYR A 1 91 ? 18.286 -3.991 -17.559 1.00 84.81 91 TYR A N 1
ATOM 731 C CA . TYR A 1 91 ? 18.018 -2.823 -18.396 1.00 84.81 91 TYR A CA 1
ATOM 732 C C . TYR A 1 91 ? 16.544 -2.694 -18.818 1.00 84.81 91 TYR A C 1
ATOM 734 O O . TYR A 1 91 ? 16.136 -1.613 -19.229 1.00 84.81 91 TYR A O 1
ATOM 742 N N . LEU A 1 92 ? 15.745 -3.764 -18.703 1.00 86.75 92 LEU A N 1
ATOM 743 C CA . LEU A 1 92 ? 14.293 -3.727 -18.940 1.00 86.75 92 LEU A CA 1
ATOM 744 C C . LEU A 1 92 ? 13.511 -3.280 -17.701 1.00 86.75 92 LEU A C 1
ATOM 746 O O . LEU A 1 92 ? 12.326 -2.973 -17.801 1.00 86.75 92 LEU A O 1
ATOM 750 N N . ILE A 1 93 ? 14.140 -3.294 -16.526 1.00 89.25 93 ILE A N 1
ATOM 751 C CA . ILE A 1 93 ? 13.449 -3.029 -15.271 1.00 89.25 93 ILE A CA 1
ATOM 752 C C . ILE A 1 93 ? 13.275 -1.520 -15.102 1.00 89.25 93 ILE A C 1
ATOM 754 O O . ILE A 1 93 ? 14.241 -0.791 -14.888 1.00 89.25 93 ILE A O 1
ATOM 758 N N . ASP A 1 94 ? 12.025 -1.063 -15.116 1.00 90.44 94 ASP A N 1
ATOM 759 C CA . ASP A 1 94 ? 11.679 0.304 -14.731 1.00 90.44 94 ASP A CA 1
ATOM 760 C C . ASP A 1 94 ? 11.838 0.489 -13.209 1.00 90.44 94 ASP A C 1
ATOM 762 O O . ASP A 1 94 ? 11.062 -0.025 -12.388 1.00 90.44 94 ASP A O 1
ATOM 766 N N . TYR A 1 95 ? 12.866 1.248 -12.830 1.00 91.38 95 TYR A N 1
ATOM 767 C CA . TYR A 1 95 ? 13.197 1.536 -11.437 1.00 91.38 95 TYR A CA 1
ATOM 768 C C . TYR A 1 95 ? 12.160 2.427 -10.742 1.00 91.38 95 TYR A C 1
ATOM 770 O O . TYR A 1 95 ? 11.971 2.302 -9.527 1.00 91.38 95 TYR A O 1
ATOM 778 N N . TYR A 1 96 ? 11.469 3.313 -11.466 1.00 92.38 96 TYR A N 1
ATOM 779 C CA . TYR A 1 96 ? 10.453 4.190 -10.886 1.00 92.38 96 TYR A CA 1
ATOM 780 C C . TYR A 1 96 ? 9.197 3.397 -10.528 1.00 92.38 96 TYR A C 1
ATOM 782 O O . TYR A 1 96 ? 8.680 3.539 -9.416 1.00 92.38 96 TYR A O 1
ATOM 790 N N . VAL A 1 97 ? 8.753 2.505 -11.418 1.00 91.75 97 VAL A N 1
ATOM 791 C CA . VAL A 1 97 ? 7.632 1.589 -11.158 1.00 91.75 97 VAL A CA 1
ATOM 792 C C . VAL A 1 97 ? 7.974 0.624 -10.024 1.00 91.75 97 VAL A C 1
ATOM 794 O O . VAL A 1 97 ? 7.171 0.450 -9.105 1.00 91.75 97 VAL A O 1
ATOM 797 N N . LEU A 1 98 ? 9.182 0.050 -10.027 1.00 92.81 98 LEU A N 1
ATOM 798 C CA . LEU A 1 98 ? 9.656 -0.810 -8.939 1.00 92.81 98 LEU A CA 1
ATOM 799 C C . LEU A 1 98 ? 9.643 -0.075 -7.590 1.00 92.81 98 LEU A C 1
ATOM 801 O O . LEU A 1 98 ? 9.146 -0.610 -6.598 1.00 92.81 98 LEU A O 1
ATOM 805 N N . THR A 1 99 ? 10.126 1.170 -7.559 1.00 92.62 99 THR A N 1
ATOM 806 C CA . THR A 1 99 ? 10.135 1.999 -6.344 1.00 92.62 99 THR A CA 1
ATOM 807 C C . THR A 1 99 ? 8.717 2.273 -5.843 1.00 92.62 99 THR A C 1
ATOM 809 O O . THR A 1 99 ? 8.454 2.138 -4.648 1.00 92.62 99 THR A O 1
ATOM 812 N N . ILE A 1 100 ? 7.772 2.589 -6.736 1.00 92.19 100 ILE A N 1
ATOM 813 C CA . ILE A 1 100 ? 6.359 2.771 -6.373 1.00 92.19 100 ILE A CA 1
ATOM 814 C C . ILE A 1 100 ? 5.788 1.482 -5.780 1.00 92.19 100 ILE A C 1
ATOM 816 O O . ILE A 1 100 ? 5.179 1.526 -4.712 1.00 92.19 100 ILE A O 1
ATOM 820 N N . ASN A 1 101 ? 6.011 0.332 -6.418 1.00 92.56 101 ASN A N 1
ATOM 821 C CA . ASN A 1 101 ? 5.515 -0.951 -5.919 1.00 92.56 101 ASN A CA 1
ATOM 822 C C . ASN A 1 101 ? 6.085 -1.281 -4.535 1.00 92.56 101 ASN A C 1
ATOM 824 O O . ASN A 1 101 ? 5.333 -1.671 -3.637 1.00 92.56 101 ASN A O 1
ATOM 828 N N . LEU A 1 102 ? 7.383 -1.047 -4.327 1.00 93.00 102 LEU A N 1
ATOM 829 C CA . LEU A 1 102 ? 8.040 -1.289 -3.047 1.00 93.00 102 LEU A CA 1
ATOM 830 C C . LEU A 1 102 ? 7.514 -0.360 -1.944 1.00 93.00 102 LEU A C 1
ATOM 832 O O . LEU A 1 102 ? 7.221 -0.827 -0.844 1.00 93.00 102 LEU A O 1
ATOM 836 N N . ILE A 1 103 ? 7.325 0.932 -2.235 1.00 92.12 103 ILE A N 1
ATOM 837 C CA . ILE A 1 103 ? 6.728 1.884 -1.286 1.00 92.12 103 ILE A CA 1
ATOM 838 C C . ILE A 1 103 ? 5.294 1.469 -0.950 1.00 92.12 103 ILE A C 1
ATOM 840 O O . ILE A 1 103 ? 4.914 1.450 0.221 1.00 92.12 103 ILE A O 1
ATOM 844 N N . MET A 1 104 ? 4.491 1.107 -1.951 1.00 90.62 104 MET A N 1
ATOM 845 C CA . MET A 1 104 ? 3.080 0.775 -1.755 1.00 90.62 104 MET A CA 1
ATOM 846 C C . MET A 1 104 ? 2.889 -0.498 -0.931 1.00 90.62 104 MET A C 1
ATOM 848 O O . MET A 1 104 ? 2.016 -0.520 -0.057 1.00 90.62 104 MET A O 1
ATOM 852 N N . VAL A 1 105 ? 3.719 -1.519 -1.150 1.00 90.44 105 VAL A N 1
ATOM 853 C CA . VAL A 1 105 ? 3.739 -2.751 -0.347 1.00 90.44 105 VAL A CA 1
ATOM 854 C C . VAL A 1 105 ? 4.338 -2.505 1.046 1.00 90.44 105 VAL A C 1
ATOM 856 O O . VAL A 1 105 ? 3.795 -2.981 2.042 1.00 90.44 105 VAL A O 1
ATOM 859 N N . GLY A 1 106 ? 5.408 -1.712 1.145 1.00 88.12 106 GLY A N 1
ATOM 860 C CA . GLY A 1 106 ? 6.157 -1.462 2.382 1.00 88.12 106 GLY A CA 1
ATOM 861 C C . GLY A 1 106 ? 5.609 -0.359 3.294 1.00 88.12 106 GLY A C 1
ATOM 862 O O . GLY A 1 106 ? 6.098 -0.208 4.414 1.00 88.12 106 GLY A O 1
ATOM 863 N N . ARG A 1 107 ? 4.590 0.404 2.873 1.00 87.12 107 ARG A N 1
ATOM 864 C CA . ARG A 1 107 ? 4.122 1.635 3.552 1.00 87.12 107 ARG A CA 1
ATOM 865 C C . ARG A 1 107 ? 3.785 1.507 5.042 1.00 87.12 107 ARG A C 1
ATOM 867 O O . ARG A 1 107 ? 3.786 2.512 5.747 1.00 87.12 107 ARG A O 1
ATOM 874 N N . ARG A 1 108 ? 3.463 0.304 5.530 1.00 84.31 108 ARG A N 1
ATOM 875 C CA . ARG A 1 108 ? 3.066 0.075 6.931 1.00 84.31 108 ARG A CA 1
ATOM 876 C C . ARG A 1 108 ? 4.250 -0.032 7.886 1.00 84.31 108 ARG A C 1
ATOM 878 O O . ARG A 1 108 ? 4.131 0.335 9.051 1.00 84.31 108 ARG A O 1
ATOM 885 N N . ILE A 1 109 ? 5.401 -0.494 7.402 1.00 85.19 109 ILE A N 1
ATOM 886 C CA . ILE A 1 109 ? 6.583 -0.718 8.241 1.00 85.19 109 ILE A CA 1
ATOM 887 C C . ILE A 1 109 ? 7.144 0.579 8.836 1.00 85.19 109 ILE A C 1
ATOM 889 O O . ILE A 1 109 ? 7.389 0.586 10.044 1.00 85.19 109 ILE A O 1
ATOM 893 N N . PRO A 1 110 ? 7.287 1.689 8.080 1.00 84.50 110 PRO A N 1
ATOM 894 C CA . PRO A 1 110 ? 7.726 2.959 8.653 1.00 84.50 110 PRO A CA 1
ATOM 895 C C . PRO A 1 110 ? 6.857 3.393 9.836 1.00 84.50 110 PRO A C 1
ATOM 897 O O . PRO A 1 110 ? 7.380 3.785 10.877 1.00 84.50 110 PRO A O 1
ATOM 900 N N . VAL A 1 111 ? 5.536 3.238 9.715 1.00 83.56 111 VAL A N 1
ATOM 901 C CA . VAL A 1 111 ? 4.580 3.584 10.772 1.00 83.56 111 VAL A CA 1
ATOM 902 C C . VAL A 1 111 ? 4.755 2.678 11.991 1.00 83.56 111 VAL A C 1
ATOM 904 O O . VAL A 1 111 ? 4.845 3.178 13.113 1.00 83.56 111 VAL A O 1
ATOM 907 N N . SER A 1 112 ? 4.858 1.363 11.785 1.00 81.62 112 SER A N 1
ATOM 908 C CA . SER A 1 112 ? 5.050 0.387 12.865 1.00 81.62 112 SER A CA 1
ATOM 909 C C . SER A 1 112 ? 6.360 0.608 13.629 1.00 81.62 112 SER A C 1
ATOM 911 O O . SER A 1 112 ? 6.354 0.625 14.861 1.00 81.62 112 SER A O 1
ATOM 913 N N . ILE A 1 113 ? 7.468 0.852 12.920 1.00 84.56 113 ILE A N 1
ATOM 914 C CA . ILE A 1 113 ? 8.781 1.133 13.521 1.00 84.56 113 ILE A CA 1
ATOM 915 C C . ILE A 1 113 ? 8.737 2.440 14.313 1.00 84.56 113 ILE A C 1
ATOM 917 O O . ILE A 1 113 ? 9.122 2.473 15.481 1.00 84.56 113 ILE A O 1
ATOM 921 N N . LEU A 1 114 ? 8.233 3.518 13.708 1.00 84.00 114 LEU A N 1
ATOM 922 C CA . LEU A 1 114 ? 8.156 4.825 14.359 1.00 84.00 114 LEU A CA 1
ATOM 923 C C . LEU A 1 114 ? 7.254 4.797 15.598 1.00 84.00 114 LEU A C 1
ATOM 925 O O . LEU A 1 114 ? 7.585 5.411 16.611 1.00 84.00 114 LEU A O 1
ATOM 929 N N . LYS A 1 115 ? 6.152 4.040 15.570 1.00 80.56 115 LYS A N 1
ATOM 930 C CA . LYS A 1 115 ? 5.309 3.817 16.752 1.00 80.56 115 LYS A CA 1
ATOM 931 C C . LYS A 1 115 ? 6.043 3.061 17.852 1.00 80.56 115 LYS A C 1
ATOM 933 O O . LYS A 1 115 ? 5.948 3.442 19.017 1.00 80.56 115 LYS A O 1
ATOM 938 N N . GLN A 1 116 ? 6.791 2.018 17.503 1.00 80.75 116 GLN A N 1
ATOM 939 C CA . GLN A 1 116 ? 7.584 1.273 18.476 1.00 80.75 116 GLN A CA 1
ATOM 940 C C . GLN A 1 116 ? 8.682 2.148 19.099 1.00 80.75 116 GLN A C 1
ATOM 942 O O . GLN A 1 116 ? 8.882 2.097 20.311 1.00 80.75 116 GLN A O 1
ATOM 947 N N . LEU A 1 117 ? 9.316 3.021 18.313 1.00 82.75 117 LEU A N 1
ATOM 948 C CA . LEU A 1 117 ? 10.271 4.017 18.807 1.00 82.75 117 LEU A CA 1
ATOM 949 C C . LEU A 1 117 ? 9.601 5.059 19.717 1.00 82.75 117 LEU A C 1
ATOM 951 O O . LEU A 1 117 ? 10.085 5.301 20.820 1.00 82.75 117 LEU A O 1
ATOM 955 N N . CYS A 1 118 ? 8.445 5.610 19.323 1.00 82.50 118 CYS A N 1
ATOM 956 C CA . CYS A 1 118 ? 7.630 6.498 20.166 1.00 82.50 118 CYS A CA 1
ATOM 957 C C . CYS A 1 118 ? 7.318 5.854 21.528 1.00 82.50 118 CYS A C 1
ATOM 959 O O . CYS A 1 118 ? 7.398 6.520 22.559 1.00 82.50 118 CYS A O 1
ATOM 961 N N . ASN A 1 119 ? 6.988 4.558 21.540 1.00 80.44 119 ASN A N 1
ATOM 962 C CA . ASN A 1 119 ? 6.671 3.815 22.762 1.00 80.44 119 ASN A CA 1
ATOM 963 C C . ASN A 1 119 ? 7.860 3.658 23.707 1.00 80.44 119 ASN A C 1
ATOM 965 O O . ASN A 1 119 ? 7.661 3.609 24.918 1.00 80.44 119 ASN A O 1
ATOM 969 N N . LEU A 1 120 ? 9.073 3.570 23.163 1.00 81.31 120 LEU A N 1
ATOM 970 C CA . LEU A 1 120 ? 10.298 3.477 23.952 1.00 81.31 120 LEU A CA 1
ATOM 971 C C . LEU A 1 120 ? 10.726 4.847 24.493 1.00 81.31 120 LEU A C 1
ATOM 973 O O . LEU A 1 120 ? 11.228 4.932 25.610 1.00 81.31 120 LEU A O 1
ATOM 977 N N . CYS A 1 121 ? 10.523 5.915 23.718 1.00 83.62 121 CYS A N 1
ATOM 978 C CA . CYS A 1 121 ? 11.001 7.251 24.071 1.00 83.62 121 CYS A CA 1
ATOM 979 C C . CYS A 1 121 ? 10.034 8.052 24.956 1.00 83.62 121 CYS A C 1
ATOM 981 O O . CYS A 1 121 ? 10.494 8.876 25.746 1.00 83.62 121 CYS A O 1
ATOM 983 N N . PHE A 1 122 ? 8.714 7.857 24.833 1.00 79.81 122 PHE A N 1
ATOM 984 C CA . PHE A 1 122 ? 7.721 8.736 25.462 1.00 79.81 122 PHE A CA 1
ATOM 985 C C . PHE A 1 122 ? 6.805 8.025 26.470 1.00 79.81 122 PHE A C 1
ATOM 987 O O . PHE A 1 122 ? 6.306 6.927 26.212 1.00 79.81 122 PHE A O 1
ATOM 994 N N . PRO A 1 123 ? 6.485 8.678 27.606 1.00 78.31 123 PRO A N 1
ATOM 995 C CA . PRO A 1 123 ? 5.551 8.136 28.582 1.00 78.31 123 PRO A CA 1
ATOM 996 C C . PRO A 1 123 ? 4.121 8.061 28.026 1.00 78.31 123 PRO A C 1
ATOM 998 O O . PRO A 1 123 ? 3.692 8.866 27.197 1.00 78.31 123 PRO A O 1
ATOM 1001 N N . SER A 1 124 ? 3.342 7.123 28.570 1.00 74.00 124 SER A N 1
ATOM 1002 C CA . SER A 1 124 ? 2.008 6.678 28.130 1.00 74.00 124 SER A CA 1
ATOM 1003 C C . SER A 1 124 ? 0.912 7.752 27.986 1.00 74.00 124 SER A C 1
ATOM 1005 O O . SER A 1 124 ? -0.206 7.410 27.589 1.00 74.00 124 SER A O 1
ATOM 1007 N N . SER A 1 125 ? 1.196 9.004 28.351 1.00 75.56 125 SER A N 1
ATOM 1008 C CA . SER A 1 125 ? 0.298 10.161 28.251 1.00 75.56 125 SER A CA 1
ATOM 1009 C C . SER A 1 125 ? 0.312 10.798 26.854 1.00 75.56 125 SER A C 1
ATOM 1011 O O . SER A 1 125 ? -0.735 11.182 26.345 1.00 75.56 125 SER A O 1
ATOM 1013 N N . TYR A 1 126 ? 1.474 10.839 26.188 1.00 75.56 126 TYR A N 1
ATOM 1014 C CA . TYR A 1 126 ? 1.648 11.501 24.881 1.00 75.56 126 TYR A CA 1
ATOM 1015 C C . TYR A 1 126 ? 1.438 10.574 23.677 1.00 75.56 126 TYR A C 1
ATOM 1017 O O . TYR A 1 126 ? 1.565 10.990 22.530 1.00 75.56 126 TYR A O 1
ATOM 1025 N N . GLN A 1 127 ? 1.077 9.320 23.935 1.00 75.50 127 GLN A N 1
ATOM 1026 C CA . GLN A 1 127 ? 0.852 8.279 22.934 1.00 75.50 127 GLN A CA 1
ATOM 1027 C C . GLN A 1 127 ? -0.105 8.654 21.784 1.00 75.50 127 GLN A C 1
ATOM 1029 O O . GLN A 1 127 ? 0.269 8.447 20.629 1.00 75.50 127 GLN A O 1
ATOM 1034 N N . PRO A 1 128 ? -1.300 9.236 22.028 1.00 76.12 128 PRO A N 1
ATOM 1035 C CA . PRO A 1 128 ? -2.194 9.602 20.927 1.00 76.12 128 PRO A CA 1
ATOM 1036 C C . PRO A 1 128 ? -1.604 10.712 20.045 1.00 76.12 128 PRO A C 1
ATOM 1038 O O . PRO A 1 128 ? -1.722 10.656 18.824 1.00 76.12 128 PRO A O 1
ATOM 1041 N N . THR A 1 129 ? -0.911 11.683 20.645 1.00 78.69 129 THR A N 1
ATOM 1042 C CA . THR A 1 129 ? -0.251 12.770 19.913 1.00 78.69 129 THR A CA 1
ATOM 1043 C C . THR A 1 129 ? 0.950 12.255 19.115 1.00 78.69 129 THR A C 1
ATOM 1045 O O . THR A 1 129 ? 1.100 12.619 17.952 1.00 78.69 129 THR A O 1
ATOM 1048 N N . CYS A 1 130 ? 1.762 11.352 19.685 1.00 79.00 130 CYS A N 1
ATOM 1049 C CA . CYS A 1 130 ? 2.886 10.721 18.975 1.00 79.00 130 CYS A CA 1
ATOM 1050 C C . CYS A 1 130 ? 2.390 9.943 17.752 1.00 79.00 130 CYS A C 1
ATOM 1052 O O . CYS A 1 130 ? 2.961 10.074 16.676 1.00 79.00 130 CYS A O 1
ATOM 1054 N N . ALA A 1 131 ? 1.291 9.192 17.884 1.00 79.06 131 ALA A N 1
ATOM 1055 C CA . ALA A 1 131 ? 0.721 8.427 16.776 1.00 79.06 131 ALA A CA 1
ATOM 1056 C C . ALA A 1 131 ? 0.312 9.321 15.592 1.00 79.06 131 ALA A C 1
ATOM 1058 O O . ALA A 1 131 ? 0.648 9.007 14.451 1.00 79.06 131 ALA A O 1
ATOM 1059 N N . LEU A 1 132 ? -0.345 10.455 15.861 1.00 81.50 132 LEU A N 1
ATOM 1060 C CA . LEU A 1 132 ? -0.701 11.421 14.820 1.00 81.50 132 LEU A CA 1
ATOM 1061 C C . LEU A 1 132 ? 0.547 12.020 14.153 1.00 81.50 132 LEU A C 1
ATOM 1063 O O . LEU A 1 132 ? 0.618 12.083 12.926 1.00 81.50 132 LEU A O 1
ATOM 1067 N N . CYS A 1 133 ? 1.551 12.414 14.942 1.00 83.81 133 CYS A N 1
ATOM 1068 C CA . CYS A 1 133 ? 2.806 12.942 14.408 1.00 83.81 133 CYS A CA 1
ATOM 1069 C C . CYS A 1 133 ? 3.535 11.920 13.526 1.00 83.81 133 CYS A C 1
ATOM 1071 O O . CYS A 1 133 ?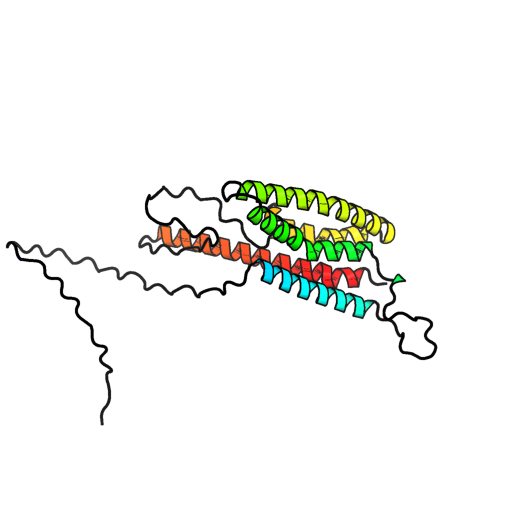 4.030 12.284 12.463 1.00 83.81 133 CYS A O 1
ATOM 1073 N N . VAL A 1 134 ? 3.562 10.645 13.924 1.00 85.44 134 VAL A N 1
ATOM 1074 C CA . VAL A 1 134 ? 4.154 9.556 13.131 1.00 85.44 134 VAL A CA 1
A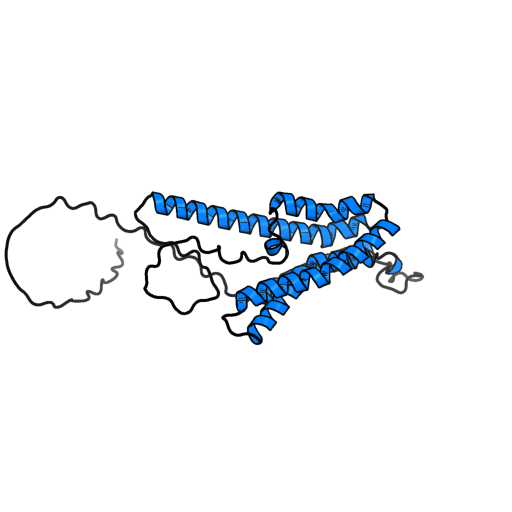TOM 1075 C C . VAL A 1 134 ? 3.444 9.398 11.788 1.00 85.44 134 VAL A C 1
ATOM 1077 O O . VAL A 1 134 ? 4.109 9.247 10.762 1.00 85.44 134 VAL A O 1
ATOM 1080 N N . HIS A 1 135 ? 2.110 9.470 11.763 1.00 83.44 135 HIS A N 1
ATOM 1081 C CA . HIS A 1 135 ? 1.340 9.399 10.515 1.00 83.44 135 HIS A CA 1
ATOM 1082 C C . HIS A 1 135 ? 1.662 10.566 9.591 1.00 83.44 135 HIS A C 1
ATOM 1084 O O . HIS A 1 135 ? 1.974 10.349 8.422 1.00 83.44 135 HIS A O 1
ATOM 1090 N N . ILE A 1 136 ? 1.649 11.790 10.121 1.00 85.31 136 ILE A N 1
ATOM 1091 C CA . ILE A 1 136 ? 1.955 13.000 9.351 1.00 85.31 136 ILE A CA 1
ATOM 1092 C C . ILE A 1 136 ? 3.380 12.936 8.796 1.00 85.31 136 ILE A C 1
ATOM 1094 O O . ILE A 1 136 ? 3.582 13.160 7.605 1.00 85.31 136 ILE A O 1
ATOM 1098 N N . LEU A 1 137 ? 4.358 12.574 9.627 1.00 87.62 137 LEU A N 1
ATOM 1099 C CA . LEU A 1 137 ? 5.758 12.467 9.220 1.00 87.62 137 LEU A CA 1
ATOM 1100 C C . LEU A 1 137 ? 5.954 11.407 8.130 1.00 87.62 137 LEU A C 1
ATOM 1102 O O . LEU A 1 137 ? 6.667 11.646 7.158 1.00 87.62 137 LEU A O 1
ATOM 1106 N N . THR A 1 138 ? 5.272 10.267 8.251 1.00 86.19 138 THR A N 1
ATOM 1107 C CA . THR A 1 138 ? 5.324 9.213 7.232 1.00 86.19 138 THR A CA 1
ATOM 1108 C C . THR A 1 138 ? 4.732 9.695 5.906 1.00 86.19 138 THR A C 1
ATOM 1110 O O . THR A 1 138 ? 5.329 9.475 4.857 1.00 86.19 138 THR A O 1
ATOM 1113 N N . ILE A 1 139 ? 3.601 10.406 5.932 1.00 87.69 139 ILE A N 1
ATOM 1114 C CA . ILE A 1 139 ? 2.978 10.972 4.724 1.00 87.69 139 ILE A CA 1
ATOM 1115 C C . ILE A 1 139 ? 3.900 12.007 4.070 1.00 87.69 139 ILE A C 1
ATOM 1117 O O . ILE A 1 139 ? 4.129 11.938 2.864 1.00 87.69 139 ILE A O 1
ATOM 1121 N N . ILE A 1 140 ? 4.464 12.928 4.856 1.00 89.44 140 ILE A N 1
ATOM 1122 C CA . ILE A 1 140 ? 5.385 13.963 4.364 1.00 89.44 140 ILE A CA 1
ATOM 1123 C C . ILE A 1 140 ? 6.631 13.343 3.723 1.00 89.44 140 ILE A C 1
ATOM 1125 O O . ILE A 1 140 ? 7.157 13.902 2.769 1.00 89.44 140 ILE A O 1
ATOM 1129 N N . CYS A 1 141 ? 7.096 12.192 4.210 1.00 89.62 141 CYS A N 1
ATOM 1130 C CA . CYS A 1 141 ? 8.247 11.501 3.636 1.00 89.62 141 CYS A CA 1
ATOM 1131 C C . CYS A 1 141 ? 7.889 10.707 2.367 1.00 89.62 141 CYS A C 1
ATOM 1133 O O . CYS A 1 141 ? 8.597 10.799 1.367 1.00 89.62 141 CYS A O 1
ATOM 1135 N N . LEU A 1 142 ? 6.788 9.948 2.380 1.00 90.56 142 LEU A N 1
ATOM 1136 C CA . LEU A 1 142 ? 6.443 9.032 1.287 1.00 90.56 142 LEU A CA 1
ATOM 1137 C C . LEU A 1 142 ? 5.810 9.731 0.079 1.00 90.56 142 LEU A C 1
ATOM 1139 O O . LEU A 1 142 ? 6.100 9.364 -1.059 1.00 90.56 142 LEU A O 1
ATOM 1143 N N . VAL A 1 143 ? 4.948 10.729 0.296 1.00 90.69 143 VAL A N 1
ATOM 1144 C CA . VAL A 1 143 ? 4.195 11.374 -0.793 1.00 90.69 143 VAL A CA 1
ATOM 1145 C C . VAL A 1 143 ? 5.108 12.075 -1.806 1.00 90.69 143 VAL A C 1
ATOM 1147 O O . VAL A 1 143 ? 4.904 11.853 -2.996 1.00 90.69 143 VAL A O 1
ATOM 1150 N N . PRO A 1 144 ? 6.131 12.861 -1.416 1.00 93.06 144 PRO A N 1
ATOM 1151 C CA . PRO A 1 144 ? 7.019 13.499 -2.388 1.00 93.06 144 PRO A CA 1
ATOM 1152 C C . PRO A 1 144 ? 7.771 12.494 -3.262 1.00 93.06 144 PRO A C 1
ATOM 1154 O O . PRO A 1 144 ? 7.890 12.706 -4.465 1.00 93.06 144 PRO A O 1
ATOM 1157 N N . VAL A 1 145 ? 8.229 11.380 -2.677 1.00 92.88 145 VAL A N 1
ATOM 1158 C CA . VAL A 1 145 ? 8.919 10.314 -3.421 1.00 92.88 145 VAL A CA 1
ATOM 1159 C C . VAL A 1 145 ? 7.962 9.658 -4.412 1.00 92.88 145 VAL A C 1
ATOM 1161 O O . VAL A 1 145 ? 8.301 9.507 -5.583 1.00 92.88 145 VAL A O 1
ATOM 1164 N N . LEU A 1 146 ? 6.737 9.342 -3.978 1.00 91.56 146 LEU A N 1
ATOM 1165 C CA . LEU A 1 146 ? 5.706 8.794 -4.858 1.00 91.56 146 LEU A CA 1
ATOM 1166 C C . LEU A 1 146 ? 5.367 9.748 -6.006 1.00 91.56 146 LEU A C 1
ATOM 1168 O O . LEU A 1 146 ? 5.297 9.305 -7.146 1.00 91.56 146 LEU A O 1
ATOM 1172 N N . LEU A 1 147 ? 5.197 11.043 -5.729 1.00 92.56 147 LEU A N 1
ATOM 1173 C CA . LEU A 1 147 ? 4.914 12.052 -6.753 1.00 92.56 147 LEU A CA 1
ATOM 1174 C C . LEU A 1 147 ? 6.063 12.185 -7.756 1.00 92.56 147 LEU A C 1
ATOM 1176 O O . LEU A 1 147 ? 5.814 12.284 -8.956 1.00 92.56 147 LEU A O 1
ATOM 1180 N N . PHE A 1 148 ? 7.310 12.148 -7.283 1.00 94.06 148 PHE A N 1
ATOM 1181 C CA . PHE A 1 148 ? 8.483 12.181 -8.149 1.00 94.06 148 PHE A CA 1
ATOM 1182 C C . PHE A 1 148 ? 8.539 10.955 -9.067 1.00 94.06 148 PHE A C 1
ATOM 1184 O O . PHE A 1 148 ? 8.682 11.103 -10.279 1.00 94.06 148 PHE A O 1
ATOM 1191 N N . CYS A 1 149 ? 8.369 9.745 -8.529 1.00 92.31 149 CYS A N 1
ATOM 1192 C CA . CYS A 1 149 ? 8.335 8.531 -9.346 1.00 92.31 149 CYS A CA 1
ATOM 1193 C C . CYS A 1 149 ? 7.171 8.562 -10.345 1.00 92.31 149 CYS A C 1
ATOM 1195 O O . CYS A 1 149 ? 7.357 8.269 -11.519 1.00 92.31 149 CYS A O 1
ATOM 1197 N N . PHE A 1 150 ? 5.987 8.980 -9.904 1.00 90.81 150 PHE A N 1
ATOM 1198 C CA . PHE A 1 150 ? 4.787 9.061 -10.734 1.00 90.81 150 PHE A CA 1
ATOM 1199 C C . PHE A 1 150 ? 4.948 10.029 -11.915 1.00 90.81 150 PHE A C 1
ATOM 1201 O O . PHE A 1 150 ? 4.529 9.728 -13.034 1.00 90.81 150 PHE A O 1
ATOM 1208 N N . TYR A 1 151 ? 5.598 11.171 -11.680 1.00 92.19 151 TYR A N 1
ATOM 1209 C CA . TYR A 1 151 ? 5.942 12.126 -12.729 1.00 92.19 151 TYR A CA 1
ATOM 1210 C C . TYR A 1 151 ? 6.861 11.497 -13.784 1.00 92.19 151 TYR A C 1
ATOM 1212 O O . TYR A 1 151 ? 6.550 11.568 -14.970 1.00 92.19 151 TYR A O 1
ATOM 1220 N N . ASN A 1 152 ? 7.933 10.818 -13.362 1.00 92.12 152 ASN A N 1
ATOM 1221 C CA . ASN A 1 152 ? 8.869 10.171 -14.289 1.00 92.12 152 ASN A CA 1
ATOM 1222 C C . ASN A 1 152 ? 8.208 9.034 -15.088 1.00 92.12 152 ASN A C 1
ATOM 1224 O O . ASN A 1 152 ? 8.325 9.007 -16.308 1.00 92.12 152 ASN A O 1
ATOM 1228 N N . VAL A 1 153 ? 7.403 8.180 -14.444 1.00 91.44 153 VAL A N 1
ATOM 1229 C CA . VAL A 1 153 ? 6.652 7.110 -15.135 1.00 91.44 153 VAL A CA 1
ATOM 1230 C C . VAL A 1 153 ? 5.695 7.678 -16.187 1.00 91.44 153 VAL A C 1
ATOM 1232 O O . VAL A 1 153 ? 5.529 7.103 -17.261 1.00 91.44 153 VAL A O 1
ATOM 1235 N N . THR A 1 154 ? 5.064 8.820 -15.904 1.00 89.56 154 THR A N 1
ATOM 1236 C CA . THR A 1 154 ? 4.155 9.475 -16.859 1.00 89.56 154 THR A CA 1
ATOM 1237 C C . THR A 1 154 ? 4.912 10.057 -18.054 1.00 89.56 154 THR A C 1
ATOM 1239 O O . THR A 1 154 ? 4.380 10.061 -19.164 1.00 89.56 154 THR A O 1
ATOM 1242 N N . LEU A 1 155 ? 6.142 10.538 -17.849 1.00 90.75 155 LEU A N 1
ATOM 1243 C CA . LEU A 1 155 ? 6.996 11.012 -18.939 1.00 90.75 155 LEU A CA 1
ATOM 1244 C C . LEU A 1 155 ? 7.463 9.867 -19.843 1.00 90.75 155 LEU A C 1
ATOM 1246 O O . LEU A 1 155 ? 7.501 10.047 -21.057 1.00 90.75 155 LEU A O 1
ATOM 1250 N N . GLU A 1 156 ? 7.789 8.711 -19.266 1.00 89.00 156 GLU A N 1
ATOM 1251 C CA . GLU A 1 156 ? 8.316 7.561 -20.009 1.00 89.00 156 GLU A CA 1
ATOM 1252 C C . GLU A 1 156 ? 7.218 6.763 -20.730 1.00 89.00 156 GLU A C 1
ATOM 1254 O O . GLU A 1 156 ? 7.363 6.443 -21.908 1.00 89.00 156 GLU A O 1
ATOM 1259 N N . HIS A 1 157 ? 6.088 6.490 -20.064 1.00 87.38 157 HIS A N 1
ATOM 1260 C CA . HIS A 1 157 ? 5.037 5.591 -20.577 1.00 87.38 157 HIS A CA 1
ATOM 1261 C C . HIS A 1 157 ? 3.740 6.304 -20.996 1.00 87.38 157 HIS A C 1
ATOM 1263 O O . HIS A 1 157 ? 2.792 5.670 -21.465 1.00 87.38 157 HIS A O 1
ATOM 1269 N N . GLY A 1 158 ? 3.665 7.625 -20.823 1.00 87.81 158 GLY A N 1
ATOM 1270 C CA . GLY A 1 158 ? 2.511 8.441 -21.193 1.00 87.81 158 GLY A CA 1
ATOM 1271 C C . GLY A 1 158 ? 1.344 8.413 -20.194 1.00 87.81 158 GLY A C 1
ATOM 1272 O O . GLY A 1 158 ? 1.405 7.859 -19.098 1.00 87.81 158 GLY A O 1
ATOM 1273 N N . ILE A 1 159 ? 0.233 9.047 -20.584 1.00 86.25 159 ILE A N 1
ATOM 1274 C CA . ILE A 1 159 ? -0.906 9.339 -19.691 1.00 86.25 159 ILE A CA 1
ATOM 1275 C C . ILE A 1 159 ? -1.740 8.088 -19.363 1.00 86.25 159 ILE A C 1
ATOM 1277 O O . ILE A 1 159 ? -2.393 8.046 -18.326 1.00 86.25 159 ILE A O 1
ATOM 1281 N N . LEU A 1 160 ? -1.733 7.040 -20.193 1.00 86.00 160 LEU A N 1
ATOM 1282 C CA . LEU A 1 160 ? -2.499 5.818 -19.895 1.00 86.00 160 LEU A CA 1
ATOM 1283 C C . LEU A 1 160 ? -1.984 5.115 -18.632 1.00 86.00 160 LEU A C 1
ATOM 1285 O O . LEU A 1 160 ? -2.779 4.651 -17.815 1.00 86.00 160 LEU A O 1
ATOM 1289 N N . SER A 1 161 ? -0.671 5.138 -18.416 1.00 86.31 161 SER A N 1
ATOM 1290 C CA . SER A 1 161 ? -0.009 4.618 -17.215 1.00 86.31 161 SER A CA 1
ATOM 1291 C C . SER A 1 161 ? -0.493 5.297 -15.930 1.00 86.31 161 SER A C 1
ATOM 1293 O O . SER A 1 161 ? -0.586 4.660 -14.880 1.00 86.31 161 SER A O 1
ATOM 1295 N N . LEU A 1 162 ? -0.915 6.562 -16.029 1.00 87.00 162 LEU A N 1
ATOM 1296 C CA . LEU A 1 162 ? -1.534 7.325 -14.945 1.00 87.00 162 LEU A CA 1
ATOM 1297 C C . LEU A 1 162 ? -2.800 6.646 -14.409 1.00 87.00 162 LEU A C 1
ATOM 1299 O O . LEU A 1 162 ? -3.020 6.592 -13.201 1.00 87.00 162 LEU A O 1
ATOM 1303 N N . VAL A 1 163 ? -3.641 6.135 -15.314 1.00 88.88 163 VAL A N 1
ATOM 1304 C CA . VAL A 1 163 ? -4.937 5.533 -14.973 1.00 88.88 163 VAL A CA 1
ATOM 1305 C C . VAL A 1 163 ? -4.721 4.261 -14.160 1.00 88.88 163 VAL A C 1
ATOM 1307 O O . VAL A 1 163 ? -5.390 4.060 -13.146 1.00 88.88 163 VAL A O 1
ATOM 1310 N N . PHE A 1 164 ? -3.744 3.442 -14.555 1.00 88.19 164 PHE A N 1
ATOM 1311 C CA . PHE A 1 164 ? -3.382 2.226 -13.832 1.00 88.19 164 PHE A CA 1
ATOM 1312 C C . PHE A 1 164 ? -2.769 2.539 -12.462 1.00 88.19 164 PHE A C 1
ATOM 1314 O O . PHE A 1 164 ? -3.172 1.948 -11.464 1.00 88.19 164 PHE A O 1
ATOM 1321 N N . LEU A 1 165 ? -1.878 3.530 -12.352 1.00 87.25 165 LEU A N 1
ATOM 1322 C CA . LEU A 1 165 ? -1.324 3.892 -11.041 1.00 87.25 165 LEU A CA 1
ATOM 1323 C C . LEU A 1 165 ? -2.366 4.519 -10.099 1.00 87.25 165 LEU A C 1
ATOM 1325 O O . LEU A 1 165 ? -2.291 4.305 -8.890 1.00 87.25 165 LEU A O 1
ATOM 1329 N N . ILE A 1 166 ? -3.338 5.278 -10.617 1.00 87.69 166 ILE A N 1
ATOM 1330 C CA . ILE A 1 166 ? -4.387 5.917 -9.801 1.00 87.69 166 ILE A CA 1
ATOM 1331 C C . ILE A 1 166 ? -5.488 4.922 -9.390 1.00 87.69 166 ILE A C 1
ATOM 1333 O O . ILE A 1 166 ? -6.146 5.118 -8.364 1.00 87.69 166 ILE A O 1
ATOM 1337 N N . TYR A 1 167 ? -5.685 3.833 -10.136 1.00 89.00 167 TYR A N 1
ATOM 1338 C CA . TYR A 1 167 ? -6.784 2.889 -9.919 1.00 89.00 167 TYR A CA 1
ATOM 1339 C C . TYR A 1 167 ? -6.909 2.366 -8.469 1.00 89.00 167 TYR A C 1
ATOM 1341 O O . TYR A 1 167 ? -8.005 2.464 -7.905 1.00 89.00 167 TYR A O 1
ATOM 1349 N N . PRO A 1 168 ? -5.839 1.910 -7.784 1.00 87.12 168 PRO A N 1
ATOM 1350 C CA . PRO A 1 168 ? -5.925 1.471 -6.387 1.00 87.12 168 PRO A CA 1
ATOM 1351 C C . PRO A 1 168 ? -6.393 2.562 -5.422 1.00 87.12 168 PRO A C 1
ATOM 1353 O O . PRO A 1 168 ? -7.063 2.262 -4.433 1.00 87.12 168 PRO A O 1
ATOM 1356 N N . PHE A 1 169 ? -6.077 3.829 -5.706 1.00 85.00 169 PHE A N 1
ATOM 1357 C CA . PHE A 1 169 ? -6.516 4.969 -4.900 1.00 85.00 169 PHE A CA 1
ATOM 1358 C C . PHE A 1 169 ? -8.003 5.269 -5.109 1.00 85.00 169 PHE A C 1
ATOM 1360 O O . PHE A 1 169 ? -8.708 5.586 -4.153 1.00 85.00 169 PHE A O 1
ATOM 1367 N N . VAL A 1 170 ? -8.514 5.109 -6.331 1.00 86.44 170 VAL A N 1
ATOM 1368 C CA . VAL A 1 170 ? -9.955 5.235 -6.607 1.00 86.44 170 VAL A CA 1
ATOM 1369 C C . VAL A 1 170 ? -10.727 4.131 -5.887 1.00 86.44 170 VAL A C 1
ATOM 1371 O O . VAL A 1 170 ? -11.705 4.407 -5.188 1.00 86.44 170 VAL A O 1
ATOM 1374 N N . VAL A 1 171 ? -10.240 2.889 -5.977 1.00 86.06 171 VAL A N 1
ATOM 1375 C CA . VAL A 1 171 ? -10.810 1.752 -5.242 1.00 86.06 171 VAL A CA 1
ATOM 1376 C C . VAL A 1 171 ? -10.777 2.019 -3.734 1.00 86.06 171 VAL A C 1
ATOM 1378 O O . VAL A 1 171 ? -11.787 1.809 -3.062 1.00 86.06 171 VAL A O 1
ATOM 1381 N N . TYR A 1 172 ? -9.679 2.567 -3.206 1.00 83.12 172 TYR A N 1
ATOM 1382 C CA . TYR A 1 172 ? -9.565 2.940 -1.794 1.00 83.12 172 TYR A CA 1
ATOM 1383 C C . TYR A 1 172 ? -10.665 3.906 -1.345 1.00 83.12 172 TYR A C 1
ATOM 1385 O O . TYR A 1 172 ? -11.397 3.615 -0.395 1.00 83.12 172 TYR A O 1
ATOM 1393 N N . VAL A 1 173 ? -10.804 5.034 -2.050 1.00 83.06 173 VAL A N 1
ATOM 1394 C CA . VAL A 1 173 ? -11.791 6.072 -1.725 1.00 83.06 173 VAL A CA 1
ATOM 1395 C C . VAL A 1 173 ? -13.209 5.501 -1.788 1.00 83.06 173 VAL A C 1
ATOM 1397 O O . VAL A 1 173 ? -14.022 5.797 -0.913 1.00 83.06 173 VAL A O 1
ATOM 1400 N N . SER A 1 174 ? -13.493 4.629 -2.761 1.00 81.19 174 SER A N 1
ATOM 1401 C CA . SER A 1 174 ? -14.813 4.002 -2.906 1.00 81.19 174 SER A CA 1
ATOM 1402 C C . SER A 1 174 ? -15.152 2.977 -1.811 1.00 81.19 174 SER A C 1
ATOM 1404 O O . SER A 1 174 ? -16.294 2.922 -1.358 1.00 81.19 174 SER A O 1
ATOM 1406 N N . ALA A 1 175 ? -14.184 2.173 -1.357 1.00 75.00 175 ALA A N 1
ATOM 1407 C CA . ALA A 1 175 ? -14.433 1.052 -0.447 1.00 75.00 175 ALA A CA 1
ATOM 1408 C C . ALA A 1 175 ? -14.336 1.437 1.039 1.00 75.00 175 ALA A C 1
ATOM 1410 O O . ALA A 1 175 ? -15.102 0.929 1.866 1.00 75.00 175 ALA A O 1
ATOM 1411 N N . LEU A 1 176 ? -13.385 2.314 1.386 1.00 70.38 176 LEU A N 1
ATOM 1412 C CA . LEU A 1 176 ? -13.036 2.672 2.768 1.00 70.38 176 LEU A CA 1
ATOM 1413 C C . LEU A 1 176 ? -13.420 4.112 3.158 1.00 70.38 176 LEU A C 1
ATOM 1415 O O . LEU A 1 176 ? -13.390 4.448 4.348 1.00 70.38 176 LEU A O 1
ATOM 1419 N N . GLY A 1 177 ? -13.814 4.950 2.194 1.00 67.25 177 GLY A N 1
ATOM 1420 C CA . GLY A 1 177 ? -14.097 6.368 2.417 1.00 67.25 177 GLY A CA 1
ATOM 1421 C C . GLY A 1 177 ? -12.829 7.193 2.680 1.00 67.25 177 GLY A C 1
ATOM 1422 O O . GLY A 1 177 ? -11.714 6.784 2.373 1.00 67.25 177 GLY A O 1
ATOM 1423 N N . THR A 1 178 ? -12.978 8.376 3.279 1.00 61.81 178 THR A N 1
ATOM 1424 C CA . THR A 1 178 ? -11.902 9.381 3.433 1.00 61.81 178 THR A CA 1
ATOM 1425 C C . THR A 1 178 ? -10.934 9.135 4.601 1.00 61.81 178 THR A C 1
ATOM 1427 O O . THR A 1 178 ? -10.094 9.981 4.903 1.00 61.81 178 THR A O 1
ATOM 1430 N N . ASN A 1 179 ? -11.005 7.986 5.280 1.00 66.31 179 ASN A N 1
ATOM 1431 C CA . ASN A 1 179 ? -10.225 7.732 6.496 1.00 66.31 179 ASN A CA 1
ATOM 1432 C C . ASN A 1 179 ? -8.778 7.308 6.200 1.00 66.31 179 ASN A C 1
ATOM 1434 O O . ASN A 1 179 ? -8.433 6.145 6.372 1.00 66.31 179 ASN A O 1
ATOM 1438 N N . VAL A 1 180 ? -7.913 8.246 5.800 1.00 62.12 180 VAL A N 1
ATOM 1439 C CA . VAL A 1 180 ? -6.491 8.012 5.444 1.00 62.12 180 VAL A CA 1
ATOM 1440 C C . VAL A 1 180 ? -5.708 7.239 6.520 1.00 62.12 180 VAL A C 1
ATOM 1442 O O . VAL A 1 180 ? -4.839 6.437 6.190 1.00 62.12 180 VAL A O 1
ATOM 1445 N N . ALA A 1 181 ? -6.057 7.385 7.801 1.00 61.56 181 ALA A N 1
ATOM 1446 C CA . ALA A 1 181 ? -5.437 6.622 8.889 1.00 61.56 181 ALA A CA 1
ATOM 1447 C C . ALA A 1 181 ? -5.580 5.092 8.719 1.00 61.56 181 ALA A C 1
ATOM 1449 O O . ALA A 1 181 ? -4.671 4.342 9.065 1.00 61.56 181 ALA A O 1
ATOM 1450 N N . LYS A 1 182 ? -6.683 4.622 8.117 1.00 66.31 182 LYS A N 1
ATOM 1451 C CA . LYS A 1 182 ? -6.941 3.194 7.848 1.00 66.31 182 LYS A CA 1
ATOM 1452 C C . LYS A 1 182 ? -6.181 2.657 6.629 1.00 66.31 182 LYS A C 1
ATOM 1454 O O . LYS A 1 182 ? -6.139 1.448 6.421 1.00 66.31 182 LYS A O 1
ATOM 1459 N N . PHE A 1 183 ? -5.596 3.539 5.815 1.00 64.75 183 PHE A N 1
ATOM 1460 C CA . PHE A 1 183 ? -4.740 3.158 4.688 1.00 64.75 183 PHE A CA 1
ATOM 1461 C C . PHE A 1 183 ? -3.341 2.736 5.143 1.00 64.75 183 PHE A C 1
ATOM 1463 O O . PHE A 1 183 ? -2.740 1.816 4.576 1.00 64.75 183 PHE A O 1
ATOM 1470 N N . LEU A 1 184 ? -2.821 3.454 6.140 1.00 60.25 184 LEU A N 1
ATOM 1471 C CA . LEU A 1 184 ? -1.467 3.299 6.666 1.00 60.25 184 LEU A CA 1
ATOM 1472 C C . LEU A 1 184 ? -1.385 2.248 7.774 1.00 60.25 184 LEU A C 1
ATOM 1474 O O . LEU A 1 184 ? -0.314 1.696 8.001 1.00 60.25 184 LEU A O 1
ATOM 1478 N N . GLU A 1 185 ? -2.505 1.932 8.423 1.00 64.88 185 GLU A N 1
ATOM 1479 C CA . GLU A 1 185 ? -2.557 0.945 9.501 1.00 64.88 185 GLU A CA 1
ATOM 1480 C C . GLU A 1 185 ? -3.588 -0.125 9.207 1.00 64.88 185 GLU A C 1
ATOM 1482 O O . GLU A 1 185 ? -4.652 0.176 8.679 1.00 64.88 185 GLU A O 1
ATOM 1487 N N . LEU A 1 186 ? -3.292 -1.373 9.578 1.00 62.34 186 LEU A N 1
ATOM 1488 C CA . LEU A 1 186 ? -4.260 -2.470 9.555 1.00 62.34 186 LEU A CA 1
ATOM 1489 C C . LEU A 1 186 ? -5.159 -2.475 10.806 1.00 62.34 186 LEU A C 1
ATOM 1491 O O . LEU A 1 186 ? -6.242 -3.055 10.791 1.00 62.34 186 LEU A O 1
ATOM 1495 N N . LYS A 1 187 ? -4.750 -1.794 11.885 1.00 59.28 187 LYS A N 1
ATOM 1496 C CA . LYS A 1 187 ? -5.572 -1.662 13.090 1.00 59.28 187 LYS A CA 1
ATOM 1497 C C . LYS A 1 187 ? -6.563 -0.515 12.956 1.00 59.28 187 LYS A C 1
ATOM 1499 O O . LYS A 1 187 ? -6.197 0.623 12.675 1.00 59.28 187 LYS A O 1
ATOM 1504 N N . SER A 1 188 ? -7.825 -0.807 13.254 1.00 44.97 188 SER A N 1
ATOM 1505 C CA . SER A 1 188 ? -8.747 0.206 13.741 1.00 44.97 188 SER A CA 1
ATOM 1506 C C . SER A 1 188 ? -8.158 0.780 15.028 1.00 44.97 188 SER A C 1
ATOM 1508 O O . SER A 1 188 ? -7.926 0.045 15.994 1.00 44.97 188 SER A O 1
ATOM 1510 N N . SER A 1 189 ? -7.932 2.092 15.061 1.00 39.62 189 SER A N 1
ATOM 1511 C CA . SER A 1 189 ? -7.895 2.820 16.327 1.00 39.62 189 SER A CA 1
ATOM 1512 C C . SER A 1 189 ? -9.061 2.341 17.201 1.00 39.62 189 SER A C 1
ATOM 1514 O O . SER A 1 189 ? -10.122 2.025 16.645 1.00 39.62 189 SER A O 1
ATOM 1516 N N . PRO A 1 190 ? -8.906 2.272 18.538 1.00 42.03 190 PRO A N 1
ATOM 1517 C CA . PRO A 1 190 ? -10.035 1.949 19.398 1.00 42.03 190 PRO A CA 1
ATOM 1518 C C . PRO A 1 190 ? -11.203 2.860 19.007 1.00 42.03 190 PRO A C 1
ATOM 1520 O O . PRO A 1 190 ? -10.945 4.026 18.679 1.00 42.03 190 PRO A O 1
ATOM 1523 N N . PRO A 1 191 ? -12.447 2.347 18.977 1.00 38.28 191 PRO A N 1
ATOM 1524 C CA . PRO A 1 191 ? -13.596 3.189 18.706 1.00 38.28 191 PRO A CA 1
ATOM 1525 C C . PRO A 1 191 ? -13.490 4.399 19.625 1.00 38.28 191 PRO A C 1
ATOM 1527 O O . PRO A 1 191 ? -13.313 4.263 20.842 1.00 38.28 191 PRO A O 1
ATOM 1530 N N . GLU A 1 192 ? -13.487 5.579 19.008 1.00 36.66 192 GLU A N 1
ATOM 1531 C CA . GLU A 1 192 ? -13.656 6.833 19.713 1.00 36.66 192 GLU A CA 1
ATOM 1532 C C . GLU A 1 192 ? -14.815 6.623 20.678 1.00 36.66 192 GLU A C 1
ATOM 1534 O O . GLU A 1 192 ? -15.884 6.162 20.277 1.00 36.66 192 GLU A O 1
ATOM 1539 N N . LYS A 1 193 ? -14.526 6.804 21.969 1.00 35.28 193 LYS A N 1
ATOM 1540 C CA . LYS A 1 193 ? -15.436 6.484 23.062 1.00 35.28 193 LYS A CA 1
ATOM 1541 C C . LYS A 1 193 ? -16.818 7.036 22.728 1.00 35.28 193 LYS A C 1
ATOM 1543 O O . LYS A 1 193 ? -17.033 8.241 22.829 1.00 35.28 193 LYS A O 1
ATOM 1548 N N . ALA A 1 194 ? -17.760 6.152 22.407 1.00 32.84 194 ALA A N 1
ATOM 1549 C CA . ALA A 1 194 ? -19.160 6.484 22.574 1.00 32.84 194 ALA A CA 1
ATOM 1550 C C . ALA A 1 194 ? -19.335 6.945 24.036 1.00 32.84 194 ALA A C 1
ATOM 1552 O O . ALA A 1 194 ? -18.701 6.367 24.933 1.00 32.84 194 ALA A O 1
ATOM 1553 N N . PRO A 1 195 ? -20.115 8.003 24.304 1.00 31.44 195 PRO A N 1
ATOM 1554 C CA . PRO A 1 195 ? -20.270 8.553 25.641 1.00 31.44 195 PRO A CA 1
ATOM 1555 C C . PRO A 1 195 ? -21.123 7.599 26.484 1.00 31.44 195 PRO A C 1
ATOM 1557 O O . PRO A 1 195 ? -22.311 7.815 26.688 1.00 31.44 195 PRO A O 1
ATOM 1560 N N . VAL A 1 196 ? -20.521 6.517 26.975 1.00 38.97 196 VAL A N 1
ATOM 1561 C CA . VAL A 1 196 ? -21.146 5.642 27.966 1.00 38.97 196 VAL A CA 1
ATOM 1562 C C . VAL A 1 196 ? -20.957 6.293 29.345 1.00 38.97 196 VAL A C 1
ATOM 1564 O O . VAL A 1 196 ? -19.840 6.714 29.678 1.00 38.97 196 VAL A O 1
ATOM 1567 N N . PRO A 1 197 ? -22.026 6.436 30.151 1.00 32.72 197 PRO A N 1
ATOM 1568 C CA . PRO A 1 197 ? -21.958 7.070 31.460 1.00 32.72 197 PRO A CA 1
ATOM 1569 C C . PRO A 1 197 ? -20.973 6.332 32.373 1.00 32.72 197 PRO A C 1
ATOM 1571 O O . PRO A 1 197 ? -20.956 5.108 32.468 1.00 32.72 197 PRO A O 1
ATOM 1574 N N . LYS A 1 198 ? -20.123 7.113 33.046 1.00 32.84 198 LYS A N 1
ATOM 1575 C CA . LYS A 1 198 ? -19.048 6.650 33.930 1.00 32.84 198 LYS A CA 1
ATOM 1576 C C . LYS A 1 198 ? -19.604 5.827 35.102 1.00 32.84 198 LYS A C 1
ATOM 1578 O O . LYS A 1 198 ? -19.921 6.399 36.144 1.00 32.84 198 LYS A O 1
ATOM 1583 N N . SER A 1 199 ? -19.623 4.500 35.004 1.00 31.89 199 SER A N 1
ATOM 1584 C CA . SER A 1 199 ? -19.653 3.642 36.193 1.00 31.89 199 SER A CA 1
ATOM 1585 C C . SER A 1 199 ? -18.230 3.518 36.741 1.00 31.89 199 SER A C 1
ATOM 1587 O O . SER A 1 199 ? -17.357 2.882 36.150 1.00 31.89 199 SER A O 1
ATOM 1589 N N . LYS A 1 200 ? -17.973 4.195 37.862 1.00 33.25 200 LYS A N 1
ATOM 1590 C CA . LYS A 1 200 ? -16.731 4.074 38.632 1.00 33.25 200 LYS A CA 1
ATOM 1591 C C . LYS A 1 200 ? -16.638 2.658 39.209 1.00 33.25 200 LYS A C 1
ATOM 1593 O O . LYS A 1 200 ? -17.417 2.319 40.090 1.00 33.25 200 LYS A O 1
ATOM 1598 N N . GLY A 1 201 ? -15.659 1.877 38.768 1.00 31.25 201 GLY A N 1
ATOM 1599 C CA . GLY A 1 201 ? -15.283 0.635 39.441 1.00 31.25 201 GLY A CA 1
ATOM 1600 C C . GLY A 1 201 ? -14.533 -0.329 38.532 1.00 31.25 201 GLY A C 1
ATOM 1601 O O . GLY A 1 201 ? -15.119 -0.865 37.607 1.00 31.25 201 GLY A O 1
ATOM 1602 N N . ALA A 1 202 ? -13.257 -0.554 38.853 1.00 31.27 202 ALA A N 1
ATOM 1603 C CA . ALA A 1 202 ? -12.412 -1.665 38.404 1.00 31.27 202 ALA A CA 1
ATOM 1604 C C . ALA A 1 202 ? -12.057 -1.757 36.902 1.00 31.27 202 ALA A C 1
ATOM 1606 O O . ALA A 1 202 ? -12.806 -2.302 36.104 1.00 31.27 202 ALA A O 1
ATOM 1607 N N . ALA A 1 203 ? -10.850 -1.287 36.556 1.00 28.81 203 ALA A N 1
ATOM 1608 C CA . ALA A 1 203 ? -9.849 -1.997 35.734 1.00 28.81 203 ALA A CA 1
ATOM 1609 C C . ALA A 1 203 ? -8.770 -1.005 35.259 1.00 28.81 203 ALA A C 1
ATOM 1611 O O . ALA A 1 203 ? -8.762 -0.530 34.124 1.00 28.81 203 ALA A O 1
ATOM 1612 N N . ALA A 1 204 ? -7.843 -0.671 36.157 1.00 32.28 204 ALA A N 1
ATOM 1613 C CA . ALA A 1 204 ? -6.510 -0.260 35.738 1.00 32.28 204 ALA A CA 1
ATOM 1614 C C . ALA A 1 204 ? -5.762 -1.522 35.262 1.00 32.28 204 ALA A C 1
ATOM 1616 O O . ALA A 1 204 ? -5.915 -2.572 35.877 1.00 32.28 204 ALA A O 1
ATOM 1617 N N . ASN A 1 205 ? -4.960 -1.393 34.202 1.00 30.12 205 ASN A N 1
ATOM 1618 C CA . ASN A 1 205 ? -4.136 -2.428 33.551 1.00 30.12 205 ASN A CA 1
ATOM 1619 C C . ASN A 1 205 ? -4.825 -3.379 32.556 1.00 30.12 205 ASN A C 1
ATOM 1621 O O . ASN A 1 205 ? -4.877 -4.579 32.787 1.00 30.12 205 ASN A O 1
ATOM 1625 N N . ASN A 1 206 ? -5.202 -2.875 31.375 1.00 31.69 206 ASN A N 1
ATOM 1626 C CA . ASN A 1 206 ? -4.866 -3.566 30.119 1.00 31.69 206 ASN A CA 1
ATOM 1627 C C . ASN A 1 206 ? -4.969 -2.590 28.932 1.00 31.69 206 ASN A C 1
ATOM 1629 O O . ASN A 1 206 ? -6.048 -2.351 28.399 1.00 31.69 206 ASN A O 1
ATOM 1633 N N . LYS A 1 207 ? -3.865 -1.930 28.560 1.00 35.44 207 LYS A N 1
ATOM 1634 C CA . LYS A 1 207 ? -3.901 -0.796 27.614 1.00 35.44 207 LYS A CA 1
ATOM 1635 C C . LYS A 1 207 ? -3.848 -1.203 26.132 1.00 35.44 207 LYS A C 1
ATOM 1637 O O . LYS A 1 207 ? -3.974 -0.330 25.282 1.00 35.44 207 LYS A O 1
ATOM 1642 N N . ASN A 1 208 ? -3.720 -2.497 25.816 1.00 32.72 208 ASN A N 1
ATOM 1643 C CA . ASN A 1 208 ? -3.396 -2.946 24.453 1.00 32.72 208 ASN A CA 1
ATOM 1644 C C . ASN A 1 208 ? -4.390 -3.929 23.821 1.00 32.72 208 ASN A C 1
ATOM 1646 O O . ASN A 1 208 ? -4.095 -4.477 22.765 1.00 32.72 208 ASN A O 1
ATOM 1650 N N . ASN A 1 209 ? -5.576 -4.127 24.395 1.00 39.50 209 ASN A N 1
ATOM 1651 C CA . ASN A 1 209 ? -6.601 -4.923 23.729 1.00 39.50 209 ASN A CA 1
ATOM 1652 C C . ASN A 1 209 ? -7.978 -4.336 24.042 1.00 39.50 209 ASN A C 1
ATOM 1654 O O . ASN A 1 209 ? -8.522 -4.538 25.125 1.00 39.50 209 ASN A O 1
ATOM 1658 N N . SER A 1 210 ? -8.535 -3.573 23.098 1.00 44.06 210 SER A N 1
ATOM 1659 C CA . SER A 1 210 ? -9.968 -3.268 23.092 1.00 44.06 210 SER A CA 1
ATOM 1660 C C . SER A 1 210 ? -10.703 -4.542 22.683 1.00 44.06 210 SER A C 1
ATOM 1662 O O . SER A 1 210 ? -11.175 -4.693 21.561 1.00 44.06 210 SER A O 1
ATOM 1664 N N . VAL A 1 211 ? -10.724 -5.511 23.596 1.00 52.53 211 VAL A N 1
ATOM 1665 C CA . VAL A 1 211 ? -11.624 -6.648 23.482 1.00 52.53 211 VAL A CA 1
ATOM 1666 C C . VAL A 1 211 ? -13.015 -6.043 23.543 1.00 52.53 211 VAL A C 1
ATOM 1668 O O . VAL A 1 211 ? -13.354 -5.356 24.511 1.00 52.53 211 VAL A O 1
ATOM 1671 N N . ILE A 1 212 ? -13.783 -6.222 22.471 1.00 54.69 212 ILE A N 1
ATOM 1672 C CA . ILE A 1 212 ? -15.222 -6.005 22.506 1.00 54.69 212 ILE A CA 1
ATOM 1673 C C . ILE A 1 212 ? -15.735 -7.007 23.537 1.00 54.69 212 ILE A C 1
ATOM 1675 O O . ILE A 1 212 ? -15.906 -8.189 23.252 1.00 54.69 212 ILE A O 1
ATOM 1679 N N . ASN A 1 213 ? -15.826 -6.555 24.783 1.00 58.81 213 ASN A N 1
ATOM 1680 C CA . ASN A 1 213 ? -16.268 -7.382 25.883 1.00 58.81 213 ASN A CA 1
ATOM 1681 C C . ASN A 1 213 ? -17.782 -7.436 25.789 1.00 58.81 213 ASN A C 1
ATOM 1683 O O . ASN A 1 213 ? -18.443 -6.411 25.955 1.00 58.81 213 ASN A O 1
ATOM 1687 N N . HIS A 1 214 ? -18.309 -8.625 25.509 1.00 64.81 214 HIS A N 1
ATOM 1688 C CA . HIS A 1 214 ? -19.741 -8.852 25.571 1.00 64.81 214 HIS A CA 1
ATOM 1689 C C . HIS A 1 214 ? -20.232 -8.507 26.980 1.00 64.81 214 HIS A C 1
ATOM 1691 O O . HIS A 1 214 ? -19.745 -9.060 27.970 1.00 64.81 214 HIS A O 1
ATOM 1697 N N . VAL A 1 215 ? -21.166 -7.560 27.068 1.00 65.62 215 VAL A N 1
ATOM 1698 C CA . VAL A 1 215 ? -21.848 -7.229 28.318 1.00 65.62 215 VAL A CA 1
ATOM 1699 C C . VAL A 1 215 ? -23.172 -7.965 28.306 1.00 65.62 215 VAL A C 1
ATOM 1701 O O . VAL A 1 215 ? -24.086 -7.644 27.554 1.00 65.62 215 VAL A O 1
ATOM 1704 N N . CYS A 1 216 ? -23.267 -8.977 29.152 1.00 65.88 216 CYS A N 1
ATOM 1705 C CA . CYS A 1 216 ? -24.434 -9.832 29.277 1.00 65.88 216 CYS A CA 1
ATOM 1706 C C . CYS A 1 216 ? -25.603 -9.000 29.810 1.00 65.88 216 CYS A C 1
ATOM 1708 O O . CYS A 1 216 ? -25.715 -8.765 31.013 1.00 65.88 216 CYS A O 1
ATOM 1710 N N . SER A 1 217 ? -26.461 -8.527 28.914 1.00 70.88 217 SER A N 1
ATOM 1711 C CA . SER A 1 217 ? -27.629 -7.731 29.270 1.00 70.88 217 SER A CA 1
ATOM 1712 C C . SER A 1 217 ? -28.912 -8.508 29.010 1.00 70.88 217 SER A C 1
ATOM 1714 O O . SER A 1 217 ? -29.006 -9.291 28.068 1.00 70.88 217 SER A O 1
ATOM 1716 N N . MET A 1 218 ? -29.913 -8.292 29.863 1.00 69.81 218 MET A N 1
ATOM 1717 C CA . MET A 1 218 ? -31.248 -8.884 29.726 1.00 69.81 218 MET A CA 1
ATOM 1718 C C . MET A 1 218 ? -32.211 -8.000 28.926 1.00 69.81 218 MET A C 1
ATOM 1720 O O . MET A 1 218 ? -33.337 -8.415 28.661 1.00 69.81 218 MET A O 1
ATOM 1724 N N . SER A 1 219 ? -31.796 -6.795 28.520 1.00 81.12 219 SER A N 1
ATOM 1725 C CA . SER A 1 219 ? -32.627 -5.916 27.695 1.00 81.12 219 SER A CA 1
ATOM 1726 C C . SER A 1 219 ? -32.389 -6.159 26.202 1.00 81.12 219 SER A C 1
ATOM 1728 O O . SER A 1 219 ? -31.264 -6.107 25.709 1.00 81.12 219 SER A O 1
ATOM 1730 N N . ALA A 1 220 ? -33.470 -6.382 25.450 1.00 81.88 220 ALA A N 1
ATOM 1731 C CA . ALA A 1 220 ? -33.401 -6.638 24.009 1.00 81.88 220 ALA A CA 1
ATOM 1732 C C . ALA A 1 220 ? -32.807 -5.464 23.203 1.00 81.88 220 ALA A C 1
ATOM 1734 O O . ALA A 1 220 ? -32.243 -5.679 22.135 1.00 81.88 220 ALA A O 1
ATOM 1735 N N . GLU A 1 221 ? -32.935 -4.231 23.696 1.00 84.62 221 GLU A N 1
ATOM 1736 C CA . GLU A 1 221 ? -32.380 -3.026 23.064 1.00 84.62 221 GLU A CA 1
ATOM 1737 C C . GLU A 1 221 ? -30.850 -3.035 23.085 1.00 84.62 221 GLU A C 1
ATOM 1739 O O . GLU A 1 221 ? -30.226 -2.943 22.032 1.00 84.62 221 GLU A O 1
ATOM 1744 N N . THR A 1 222 ? -30.246 -3.274 24.251 1.00 79.88 222 THR A N 1
ATOM 1745 C CA . THR A 1 222 ? -28.779 -3.337 24.382 1.00 79.88 222 THR A CA 1
ATOM 1746 C C . THR A 1 222 ? -28.163 -4.475 23.568 1.00 79.88 222 THR A C 1
ATOM 1748 O O . THR A 1 222 ? -27.106 -4.294 22.974 1.00 79.88 222 THR A O 1
ATOM 1751 N N . ILE A 1 223 ? -28.849 -5.619 23.460 1.00 80.50 223 ILE A N 1
ATOM 1752 C CA . ILE A 1 223 ? -28.403 -6.738 22.617 1.00 80.50 223 ILE A CA 1
ATOM 1753 C C . ILE A 1 223 ? -28.397 -6.332 21.136 1.00 80.50 223 ILE A C 1
ATOM 1755 O O . ILE A 1 223 ? -27.462 -6.660 20.411 1.00 80.50 223 ILE A O 1
ATOM 1759 N N . ARG A 1 224 ? -29.424 -5.611 20.662 1.00 87.00 224 ARG A N 1
ATOM 1760 C CA . ARG A 1 224 ? -29.472 -5.137 19.267 1.00 87.00 224 ARG A CA 1
ATOM 1761 C C . ARG A 1 224 ? -28.359 -4.136 18.970 1.00 87.00 224 ARG A C 1
ATOM 1763 O O . ARG A 1 224 ? -27.735 -4.236 17.918 1.00 87.00 224 ARG A O 1
ATOM 1770 N N . GLU A 1 225 ? -28.102 -3.208 19.887 1.00 84.44 225 GLU A N 1
ATOM 1771 C CA . GLU A 1 225 ? -27.010 -2.236 19.760 1.00 84.44 225 GLU A CA 1
ATOM 1772 C C . GLU A 1 225 ? -25.638 -2.918 19.739 1.00 84.44 225 GLU A C 1
ATOM 1774 O O . GLU A 1 225 ? -24.795 -2.592 18.903 1.00 84.44 225 GLU A O 1
ATOM 1779 N N . GLU A 1 226 ? -25.425 -3.906 20.610 1.00 80.81 226 GLU A N 1
ATOM 1780 C CA . GLU A 1 226 ? -24.196 -4.696 20.642 1.00 80.81 226 GLU A CA 1
ATOM 1781 C C . GLU A 1 226 ? -23.978 -5.459 19.329 1.00 80.81 226 GLU A C 1
ATOM 1783 O O . GLU A 1 226 ? -22.892 -5.406 18.748 1.00 80.81 226 GLU A O 1
ATOM 1788 N N . VAL A 1 227 ? -25.014 -6.140 18.830 1.00 83.81 227 VAL A N 1
ATOM 1789 C CA . VAL A 1 227 ? -24.940 -6.885 17.566 1.00 83.81 227 VAL A CA 1
ATOM 1790 C C . VAL A 1 227 ? -24.625 -5.953 16.398 1.00 83.81 227 VAL A C 1
ATOM 1792 O O . VAL A 1 227 ? -23.793 -6.297 15.557 1.00 83.81 227 VAL A O 1
ATOM 1795 N N . GLU A 1 228 ? -25.236 -4.769 16.341 1.00 86.12 228 GLU A N 1
ATOM 1796 C CA . GLU A 1 228 ? -24.954 -3.806 15.274 1.00 86.12 228 GLU A CA 1
ATOM 1797 C C . GLU A 1 228 ? -23.526 -3.245 15.377 1.00 86.12 228 GLU A C 1
ATOM 1799 O O . GLU A 1 228 ? -22.836 -3.123 14.362 1.00 86.12 228 GLU A O 1
ATOM 1804 N N . MET A 1 229 ? -23.023 -2.999 16.593 1.00 80.06 229 MET A N 1
ATOM 1805 C CA . MET A 1 229 ? -21.629 -2.604 16.818 1.00 80.06 229 MET A CA 1
ATOM 1806 C C . MET A 1 229 ? -20.650 -3.681 16.331 1.00 80.06 229 MET A C 1
ATOM 1808 O O . MET A 1 229 ? -19.718 -3.372 15.584 1.00 80.06 229 MET A O 1
ATOM 1812 N N . LEU A 1 230 ? -20.872 -4.942 16.714 1.00 80.94 230 LEU A N 1
ATOM 1813 C CA . LEU A 1 230 ? -20.045 -6.084 16.315 1.00 80.94 230 LEU A CA 1
ATOM 1814 C C . LEU A 1 230 ? -20.065 -6.297 14.801 1.00 80.94 230 LEU A C 1
ATOM 1816 O O . LEU A 1 230 ? -19.024 -6.512 14.179 1.00 80.94 230 LEU A O 1
ATOM 1820 N N . ARG A 1 231 ? -21.249 -6.198 14.190 1.00 84.50 231 ARG A N 1
ATOM 1821 C CA . ARG A 1 231 ? -21.421 -6.296 12.740 1.00 84.50 231 ARG A CA 1
ATOM 1822 C C . ARG A 1 231 ? -20.657 -5.192 12.017 1.00 84.50 231 ARG A C 1
ATOM 1824 O O . ARG A 1 231 ? -20.001 -5.459 11.010 1.00 84.50 231 ARG A O 1
ATOM 1831 N N . ASN A 1 232 ? -20.736 -3.960 12.511 1.00 82.12 232 ASN A N 1
ATOM 1832 C CA . ASN A 1 232 ? -20.029 -2.835 11.919 1.00 82.12 232 ASN A CA 1
ATOM 1833 C C . ASN A 1 232 ? -18.503 -2.990 12.048 1.00 82.12 232 ASN A C 1
ATOM 1835 O O . ASN A 1 232 ? -17.795 -2.813 11.058 1.00 82.12 232 ASN A O 1
ATOM 1839 N N . ASP A 1 233 ? -17.994 -3.393 13.218 1.00 78.94 233 ASP A N 1
ATOM 1840 C CA . ASP A 1 233 ? -16.563 -3.668 13.422 1.00 78.94 233 ASP A CA 1
ATOM 1841 C C . ASP A 1 233 ? -16.063 -4.781 12.487 1.00 78.94 233 ASP A C 1
ATOM 1843 O O . ASP A 1 233 ? -15.070 -4.593 11.778 1.00 78.94 233 ASP A O 1
ATOM 1847 N N . PHE A 1 234 ? -16.803 -5.891 12.384 1.00 83.06 234 PHE A N 1
ATOM 1848 C CA . PHE A 1 234 ? -16.489 -6.972 11.450 1.00 83.06 234 PHE A CA 1
ATOM 1849 C C . PHE A 1 234 ? -16.433 -6.477 10.001 1.00 83.06 234 PHE A C 1
ATOM 1851 O O . PHE A 1 234 ? -15.451 -6.721 9.299 1.00 83.06 234 PHE A O 1
ATOM 1858 N N . ASN A 1 235 ? -17.453 -5.741 9.554 1.00 85.00 235 ASN A N 1
ATOM 1859 C CA . ASN A 1 235 ? -17.514 -5.218 8.191 1.00 85.00 235 ASN A CA 1
ATOM 1860 C C . ASN A 1 235 ? -16.350 -4.268 7.888 1.00 85.00 235 ASN A C 1
ATOM 1862 O O . ASN A 1 235 ? -15.795 -4.307 6.790 1.00 85.00 235 ASN A O 1
ATOM 1866 N N . ILE A 1 236 ? -15.968 -3.417 8.843 1.00 80.19 236 ILE A N 1
ATOM 1867 C CA . ILE A 1 236 ? -14.843 -2.490 8.688 1.00 80.19 236 ILE A CA 1
ATOM 1868 C C . ILE A 1 236 ? -13.531 -3.265 8.555 1.00 80.19 236 ILE A C 1
ATOM 1870 O O . ILE A 1 236 ? -12.777 -3.015 7.612 1.00 80.19 236 ILE A O 1
ATOM 1874 N N . ARG A 1 237 ? -13.277 -4.229 9.447 1.00 81.06 237 ARG A N 1
ATOM 1875 C CA . ARG A 1 237 ? -12.058 -5.051 9.415 1.00 81.06 237 ARG A CA 1
ATOM 1876 C C . ARG A 1 237 ? -11.978 -5.891 8.148 1.00 81.06 237 ARG A C 1
ATOM 1878 O O . ARG A 1 237 ? -10.929 -5.931 7.514 1.00 81.06 237 ARG A O 1
ATOM 1885 N N . LEU A 1 238 ? -13.087 -6.500 7.734 1.00 84.62 238 LEU A N 1
ATOM 1886 C CA . LEU A 1 238 ? -13.150 -7.290 6.508 1.00 84.62 238 LEU A CA 1
ATOM 1887 C C . LEU A 1 238 ? -12.830 -6.435 5.278 1.00 84.62 238 LEU A C 1
ATOM 1889 O O . LEU A 1 238 ? -11.966 -6.807 4.486 1.00 84.62 238 LEU A O 1
ATOM 1893 N N . LYS A 1 239 ? -13.468 -5.265 5.136 1.00 84.00 239 LYS A N 1
ATOM 1894 C CA . LYS A 1 239 ? -13.175 -4.331 4.036 1.00 84.00 239 LYS A CA 1
ATOM 1895 C C . LYS A 1 239 ? -11.704 -3.928 4.016 1.00 84.00 239 LYS A C 1
ATOM 1897 O O . 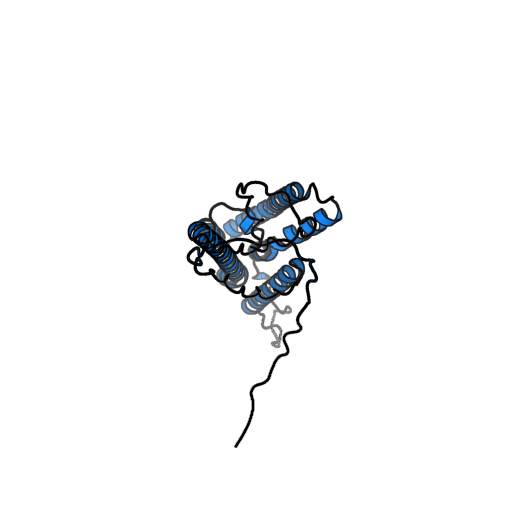LYS A 1 239 ? -11.092 -3.893 2.953 1.00 84.00 239 LYS A O 1
ATOM 1902 N N . GLN A 1 240 ? -11.137 -3.642 5.185 1.00 82.75 240 GLN A N 1
ATOM 1903 C CA . GLN A 1 240 ? -9.746 -3.231 5.321 1.00 82.75 240 GLN A CA 1
ATOM 1904 C C . GLN A 1 240 ? -8.775 -4.346 4.926 1.00 82.75 240 GLN A C 1
ATOM 1906 O O . GLN A 1 240 ? -7.830 -4.081 4.190 1.00 82.75 240 GLN A O 1
ATOM 1911 N N . VAL A 1 241 ? -9.017 -5.586 5.361 1.00 84.75 241 VAL A N 1
ATOM 1912 C CA . VAL A 1 241 ? -8.210 -6.752 4.967 1.00 84.75 241 VAL A CA 1
ATOM 1913 C C . VAL A 1 241 ? -8.301 -6.980 3.460 1.00 84.75 241 VAL A C 1
ATOM 1915 O O . VAL A 1 241 ? -7.266 -7.044 2.803 1.00 84.75 241 VAL A O 1
ATOM 1918 N N . LEU A 1 242 ? -9.511 -7.011 2.892 1.00 87.88 242 LEU A N 1
ATOM 1919 C CA . LEU A 1 242 ? -9.716 -7.230 1.457 1.00 87.88 242 LEU A CA 1
ATOM 1920 C C . LEU A 1 242 ? -9.033 -6.161 0.603 1.00 87.88 242 LEU A C 1
ATOM 1922 O O . LEU A 1 242 ? -8.332 -6.491 -0.351 1.00 87.88 242 LEU A O 1
ATOM 1926 N N . PHE A 1 243 ? -9.198 -4.886 0.961 1.00 87.31 243 PHE A N 1
ATOM 1927 C CA . PHE A 1 243 ? -8.555 -3.786 0.248 1.00 87.31 243 PHE A CA 1
ATOM 1928 C C . PHE A 1 243 ? -7.028 -3.892 0.310 1.00 87.31 243 PHE A C 1
ATOM 1930 O O . PHE A 1 243 ? -6.333 -3.701 -0.685 1.00 87.31 243 PHE A O 1
ATOM 1937 N N . ASN A 1 244 ? -6.498 -4.214 1.486 1.00 86.25 244 ASN A N 1
ATOM 1938 C CA . ASN A 1 244 ? -5.069 -4.356 1.691 1.00 86.25 244 ASN A CA 1
ATOM 1939 C C . ASN A 1 244 ? -4.476 -5.518 0.891 1.00 86.25 244 ASN A C 1
ATOM 1941 O O . ASN A 1 244 ? -3.430 -5.341 0.270 1.00 86.25 244 ASN A O 1
ATOM 1945 N N . SER A 1 245 ? -5.150 -6.667 0.867 1.00 89.44 245 SER A N 1
ATOM 1946 C CA . SER A 1 245 ? -4.769 -7.798 0.023 1.00 89.44 245 SER A CA 1
ATOM 1947 C C . SER A 1 245 ? -4.826 -7.428 -1.457 1.00 89.44 245 SER A C 1
ATOM 1949 O O . SER A 1 245 ? -3.870 -7.684 -2.181 1.00 89.44 245 SER A O 1
ATOM 1951 N N . PHE A 1 246 ? -5.903 -6.769 -1.894 1.00 91.44 246 PHE A N 1
ATOM 1952 C CA . PHE A 1 246 ? -6.045 -6.295 -3.269 1.00 91.44 246 PHE A CA 1
ATOM 1953 C C . PHE A 1 246 ? -4.892 -5.372 -3.673 1.00 91.44 246 PHE A C 1
ATOM 1955 O O . PHE A 1 246 ? -4.282 -5.587 -4.713 1.00 91.44 246 PHE A O 1
ATOM 1962 N N . LEU A 1 247 ? -4.557 -4.383 -2.843 1.00 90.38 247 LEU A N 1
ATOM 1963 C CA . LEU A 1 247 ? -3.491 -3.433 -3.143 1.00 90.38 247 LEU A CA 1
ATOM 1964 C C . LEU A 1 247 ? -2.134 -4.132 -3.255 1.00 90.38 247 LEU A C 1
ATOM 1966 O O . LEU A 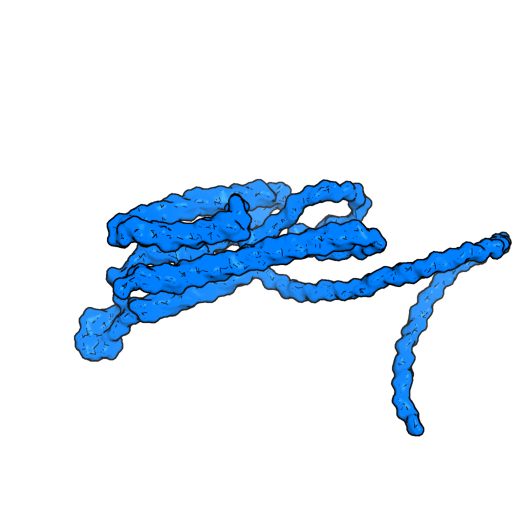1 247 ? -1.399 -3.875 -4.205 1.00 90.38 247 LEU A O 1
ATOM 1970 N N . VAL A 1 248 ? -1.806 -5.020 -2.312 1.00 90.75 248 VAL A N 1
ATOM 1971 C CA . VAL A 1 248 ? -0.546 -5.775 -2.358 1.00 90.75 248 VAL A CA 1
ATOM 1972 C C . VAL A 1 248 ? -0.470 -6.606 -3.631 1.00 90.75 248 VAL A C 1
ATOM 1974 O O . VAL A 1 248 ? 0.534 -6.530 -4.326 1.00 90.75 248 VAL A O 1
ATOM 1977 N N . VAL A 1 249 ? -1.530 -7.337 -3.980 1.00 92.38 249 VAL A N 1
ATOM 1978 C CA . VAL A 1 249 ? -1.565 -8.127 -5.219 1.00 92.38 249 VAL A CA 1
ATOM 1979 C C . VAL A 1 249 ? -1.427 -7.217 -6.439 1.00 92.38 249 VAL A C 1
ATOM 1981 O O . VAL A 1 249 ? -0.601 -7.475 -7.304 1.00 92.38 249 VAL A O 1
ATOM 1984 N N . TYR A 1 250 ? -2.162 -6.108 -6.487 1.00 93.94 250 TYR A N 1
ATOM 1985 C CA . TYR A 1 250 ? -2.117 -5.171 -7.605 1.00 93.94 250 TYR A CA 1
ATOM 1986 C C . TYR A 1 250 ? -0.700 -4.639 -7.871 1.00 93.94 250 TYR A C 1
ATOM 1988 O O . TYR A 1 250 ? -0.240 -4.646 -9.010 1.00 93.94 250 TYR A O 1
ATOM 1996 N N . HIS A 1 251 ? 0.014 -4.231 -6.821 1.00 91.69 251 HIS A N 1
ATOM 1997 C CA . HIS A 1 251 ? 1.371 -3.691 -6.938 1.00 91.69 251 HIS A CA 1
ATOM 1998 C C . HIS A 1 251 ? 2.461 -4.767 -7.048 1.00 91.69 251 HIS A C 1
ATOM 2000 O O . HIS A 1 251 ? 3.485 -4.539 -7.682 1.00 91.69 251 HIS A O 1
ATOM 2006 N N . ALA A 1 252 ? 2.270 -5.946 -6.456 1.00 91.12 252 ALA A N 1
ATOM 2007 C CA . ALA A 1 252 ? 3.262 -7.019 -6.513 1.00 91.12 252 ALA A CA 1
ATOM 2008 C C . ALA A 1 252 ? 3.182 -7.846 -7.804 1.00 91.12 252 ALA A C 1
ATOM 2010 O O . ALA A 1 252 ? 4.197 -8.406 -8.208 1.00 91.12 252 ALA A O 1
ATOM 2011 N N . THR A 1 253 ? 2.006 -7.943 -8.441 1.00 90.19 253 THR A N 1
ATOM 2012 C CA . THR A 1 253 ? 1.802 -8.816 -9.609 1.00 90.19 253 THR A CA 1
ATOM 2013 C C . THR A 1 253 ? 1.308 -8.076 -10.845 1.00 90.19 253 THR A C 1
ATOM 2015 O O . THR A 1 253 ? 1.956 -8.144 -11.884 1.00 90.19 253 THR A O 1
ATOM 2018 N N . PHE A 1 254 ? 0.196 -7.343 -10.754 1.00 91.31 254 PHE A N 1
ATOM 2019 C CA . PHE A 1 254 ? -0.436 -6.739 -11.932 1.00 91.31 254 PHE A CA 1
ATOM 2020 C C . PHE A 1 254 ? 0.407 -5.612 -12.540 1.00 91.31 254 PHE A C 1
ATOM 2022 O O . PHE A 1 254 ? 0.631 -5.603 -13.749 1.00 91.31 254 PHE A O 1
ATOM 2029 N N . LEU A 1 255 ? 0.890 -4.680 -11.713 1.00 91.38 255 LEU A N 1
ATOM 2030 C CA . LEU A 1 255 ? 1.663 -3.534 -12.192 1.00 91.38 255 LEU A CA 1
ATOM 2031 C C . LEU A 1 255 ? 2.955 -3.959 -12.907 1.00 91.38 255 LEU A C 1
ATOM 2033 O O . LEU A 1 255 ? 3.159 -3.510 -14.033 1.00 91.38 255 LEU A O 1
ATOM 2037 N N . PRO 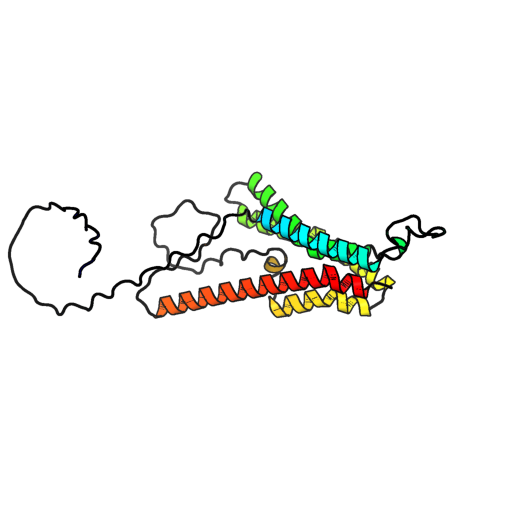A 1 256 ? 3.791 -4.851 -12.336 1.00 89.94 256 PRO A N 1
ATOM 2038 C CA . PRO A 1 256 ? 4.975 -5.348 -13.030 1.00 89.94 256 PRO A CA 1
ATOM 2039 C C . PRO A 1 256 ? 4.653 -5.972 -14.392 1.00 89.94 256 PRO A C 1
ATOM 2041 O O . PRO A 1 256 ? 5.342 -5.670 -15.355 1.00 89.94 256 PRO A O 1
ATOM 2044 N N . CYS A 1 257 ? 3.582 -6.770 -14.504 1.00 89.38 257 CYS A N 1
ATOM 2045 C CA . CYS A 1 257 ? 3.170 -7.361 -15.783 1.00 89.38 257 CYS A CA 1
ATOM 2046 C C . CYS A 1 257 ? 2.791 -6.320 -16.838 1.00 89.38 257 CYS A C 1
ATOM 2048 O O . CYS A 1 257 ? 3.056 -6.534 -18.014 1.00 89.38 257 CYS A O 1
ATOM 2050 N N . TYR A 1 258 ? 2.138 -5.228 -16.436 1.00 88.75 258 TYR A N 1
ATOM 2051 C CA . TYR A 1 258 ? 1.706 -4.189 -17.369 1.00 88.75 258 TYR A CA 1
ATOM 2052 C C . TYR A 1 258 ? 2.880 -3.367 -17.911 1.00 88.75 258 TYR A C 1
ATOM 2054 O O . TYR A 1 258 ? 2.894 -3.028 -19.088 1.00 88.75 258 TYR A O 1
ATOM 2062 N N . PHE A 1 259 ? 3.851 -3.049 -17.053 1.00 85.75 259 PHE A N 1
ATOM 2063 C CA . PHE A 1 259 ? 5.046 -2.288 -17.433 1.00 85.75 259 PHE A CA 1
ATOM 2064 C C . PHE A 1 259 ? 6.169 -3.168 -18.002 1.00 85.75 259 PHE A C 1
ATOM 2066 O O . PHE A 1 259 ? 7.237 -2.653 -18.323 1.00 85.75 259 PHE A O 1
ATOM 2073 N N . SER A 1 260 ? 5.938 -4.478 -18.132 1.00 84.31 260 SER A N 1
ATOM 2074 C CA . SER A 1 260 ? 6.812 -5.348 -18.913 1.00 84.31 260 SER A CA 1
ATOM 2075 C C . SER A 1 260 ? 6.774 -4.935 -20.384 1.00 84.31 260 SER A C 1
ATOM 2077 O O . SER A 1 260 ? 5.676 -4.718 -20.902 1.00 84.31 260 SER A O 1
ATOM 2079 N N . PRO A 1 261 ? 7.924 -4.886 -21.072 1.00 69.56 261 PRO A N 1
ATOM 2080 C CA . PRO A 1 261 ? 7.948 -4.860 -22.529 1.00 69.56 261 PRO A CA 1
ATOM 2081 C C . PRO A 1 261 ? 7.388 -6.155 -23.136 1.00 69.56 261 PRO A C 1
ATOM 2083 O O . PRO A 1 261 ? 7.335 -7.187 -22.417 1.00 69.56 261 PRO A O 1
#

Secondary structure (DSSP, 8-state):
------PPP-------------------------PPPPPPPPP------HHHHHHHHHHHHHHHHHHHHHHHHB--TTSTT-S--SSB-GGG--HHHHHHHHHHHHTHHHHHHHHHHHHHHS-TTSHHHHHHHHHHHHHHHHHHHHHHHHHHHHHHH-HHHHHHHHHHHHHHHHHHTT-THHHH-SS--------------------S---------S-HHHHHHHHHHHHHHHHHHHHHHHHHHHHHHIIIIIHHHHS--

Organism: Araneus ventricosus (NCBI:txid182803)